Protein AF-A0A9W7KRZ7-F1 (afdb_monomer_lite)

Sequence (205 aa):
MCDVYKTCESCNSSSTVHYTGCHWCEFDNACHAVGDVIYGCAWGVNCYSIDNCQRMEPEPADAMSPPVGVTVLFVFVGLACCAGLTCCV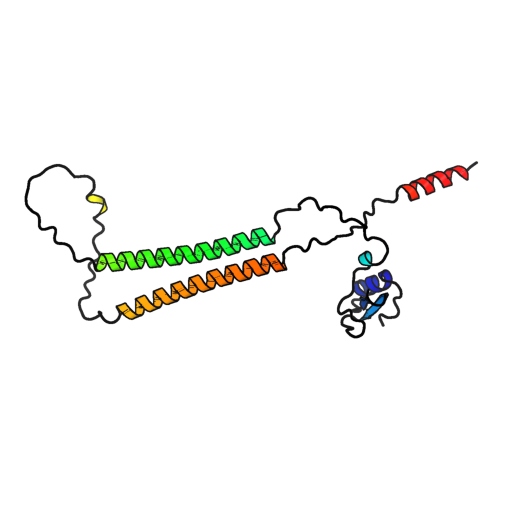FVSNRVKLAYLALLPEERVVGGGGEQEETTVVQRLFELKPFTSPFGGKKKRRSRAHISCLFRCCVYSYALALLALATGITGVLTMWPHYPTFNMCSDELQWTTIIEGMVVGQTKAR

Secondary structure (DSSP, 8-state):
--TT--SHHHHHHHHHHH---EEEETTTTEEEETT-TTTT-SSPPPGGGTSS---SS-------SS-HHHHHHHHHHHHHHHHHHHHHHHHHHHHHHHHHTTS----------------SSGGGG----------S--TTSHHHHHHHHHHHHHHHHHHHHHHHHHHHHHHHHSS--------------HHHHHHHHHHHHTT--

Organism: NCBI:txid2557542

Radius of gyration: 37.74 Å; chains: 1; bounding box: 83×51×114 Å

Foldseek 3Di:
DLQVQQAQVSSVCCCVVPVQQWAQDPQVRGIDHQCPPVSPPNHHDHNCVHPPLQDPDFDPDPPPDDQVLVVLLVVLLVVLVVLLVVLVVVVVVVVVVVVVVVPPPPPPPDPDDDDDDDPPPPVVPPPPPPPDPDDDDDPPVVVVVVVVSVVVNVVSVVVSVVSNVVSVVSCVVSVPPPPSPSPPPPPPCVVVVVVVVVVVVVPPD

Structure (mmCIF, N/CA/C/O backbone):
data_AF-A0A9W7KRZ7-F1
#
_entry.id   AF-A0A9W7KRZ7-F1
#
loop_
_atom_site.group_PDB
_atom_site.id
_atom_site.type_symbol
_atom_site.label_atom_id
_atom_site.label_alt_id
_atom_site.label_comp_id
_atom_site.label_asym_id
_atom_site.label_entity_id
_atom_site.label_seq_id
_atom_site.pdbx_PDB_ins_code
_atom_site.Cartn_x
_atom_site.Cartn_y
_atom_site.Cartn_z
_atom_site.occupancy
_atom_site.B_iso_or_equiv
_atom_site.auth_seq_id
_atom_site.auth_comp_id
_atom_site.auth_asym_id
_atom_site.auth_atom_id
_atom_site.pdbx_PDB_model_num
ATOM 1 N N . MET A 1 1 ? -1.411 -11.365 -37.466 1.00 83.06 1 MET A N 1
ATOM 2 C CA . MET A 1 1 ? -0.161 -11.394 -38.251 1.00 83.06 1 MET A CA 1
ATOM 3 C C . MET A 1 1 ? 0.879 -10.591 -37.485 1.00 83.06 1 MET A C 1
ATOM 5 O O . MET A 1 1 ? 1.076 -9.421 -37.781 1.00 83.06 1 MET A O 1
ATOM 9 N N . CYS A 1 2 ? 1.450 -11.179 -36.433 1.00 92.19 2 CYS A N 1
ATOM 10 C CA . CYS A 1 2 ? 2.561 -10.582 -35.672 1.00 92.19 2 CYS A CA 1
ATOM 11 C C . CYS A 1 2 ? 3.908 -11.196 -36.098 1.00 92.19 2 CYS A C 1
ATOM 13 O O . CYS A 1 2 ? 4.948 -10.559 -36.025 1.00 92.19 2 CYS A O 1
ATOM 15 N N . ASP A 1 3 ? 3.851 -12.386 -36.689 1.00 92.44 3 ASP A N 1
ATOM 16 C CA . ASP A 1 3 ? 4.936 -13.189 -37.245 1.00 92.44 3 ASP A CA 1
ATOM 17 C C . ASP A 1 3 ? 5.701 -12.531 -38.411 1.00 92.44 3 ASP A C 1
ATOM 19 O O . ASP A 1 3 ? 6.792 -12.984 -38.773 1.00 92.44 3 ASP A O 1
ATOM 23 N N . VAL A 1 4 ? 5.152 -11.459 -38.993 1.00 94.69 4 VAL A N 1
ATOM 24 C CA . VAL A 1 4 ? 5.791 -10.651 -40.048 1.00 94.69 4 VAL A CA 1
ATOM 25 C C . VAL A 1 4 ? 6.957 -9.823 -39.492 1.00 94.69 4 VAL A C 1
ATOM 27 O O . VAL A 1 4 ? 7.924 -9.562 -40.208 1.00 94.69 4 VAL A O 1
ATOM 30 N N . TYR A 1 5 ? 6.904 -9.444 -38.214 1.00 93.19 5 TYR A N 1
ATOM 31 C CA . TYR A 1 5 ? 7.923 -8.622 -37.567 1.00 93.19 5 TYR A CA 1
ATOM 32 C C . TYR A 1 5 ? 9.048 -9.507 -37.023 1.00 93.19 5 TYR A C 1
ATOM 34 O O . TYR A 1 5 ? 8.870 -10.244 -36.055 1.00 93.19 5 TYR A O 1
ATOM 42 N N . LYS A 1 6 ? 10.212 -9.461 -37.678 1.00 94.00 6 LYS A N 1
ATOM 43 C CA . LYS A 1 6 ? 11.365 -10.327 -37.364 1.00 94.00 6 LYS A CA 1
ATOM 44 C C . LYS A 1 6 ? 12.355 -9.727 -36.370 1.00 94.00 6 LYS A C 1
ATOM 46 O O . LYS A 1 6 ? 13.269 -10.423 -35.951 1.00 94.00 6 LYS A O 1
ATOM 51 N N . THR A 1 7 ? 12.194 -8.458 -36.011 1.00 90.88 7 THR A N 1
ATOM 52 C CA . THR A 1 7 ? 13.044 -7.775 -35.026 1.00 90.88 7 THR A CA 1
ATOM 53 C C . THR A 1 7 ? 12.183 -7.195 -33.918 1.00 90.88 7 THR A C 1
ATOM 55 O O . THR A 1 7 ? 11.042 -6.792 -34.175 1.00 90.88 7 THR A O 1
ATOM 58 N N . CYS A 1 8 ? 12.728 -7.098 -32.705 1.00 89.44 8 CYS A N 1
ATOM 59 C CA . CYS A 1 8 ? 11.981 -6.551 -31.581 1.00 89.44 8 CYS A CA 1
ATOM 60 C C . CYS A 1 8 ? 11.485 -5.131 -31.873 1.00 89.44 8 CYS A C 1
ATOM 62 O O . CYS A 1 8 ? 10.313 -4.828 -31.659 1.00 89.44 8 CYS A O 1
ATOM 64 N N . GLU A 1 9 ? 12.332 -4.278 -32.452 1.00 88.75 9 GLU A N 1
ATOM 65 C CA . GLU A 1 9 ? 11.970 -2.898 -32.783 1.00 88.75 9 GLU A CA 1
ATOM 66 C C . GLU A 1 9 ? 10.798 -2.818 -33.776 1.00 88.75 9 GLU A C 1
ATOM 68 O O . GLU A 1 9 ? 9.854 -2.050 -33.571 1.00 88.75 9 GLU A O 1
ATOM 73 N N . SER A 1 10 ? 10.790 -3.669 -34.810 1.00 91.06 10 SER A N 1
ATOM 74 C CA . SER A 1 10 ? 9.668 -3.739 -35.758 1.00 91.06 10 SER A CA 1
ATOM 75 C C . SER A 1 10 ? 8.380 -4.260 -35.100 1.00 91.06 10 SER A C 1
ATOM 77 O O . SER A 1 10 ? 7.291 -3.766 -35.388 1.00 91.06 10 SER A O 1
ATOM 79 N N . CYS A 1 11 ? 8.495 -5.193 -34.149 1.00 92.06 11 CYS A N 1
ATOM 80 C CA . CYS A 1 11 ? 7.365 -5.713 -33.382 1.00 92.06 11 CYS A CA 1
ATOM 81 C C . CYS A 1 11 ? 6.781 -4.650 -32.436 1.00 92.06 11 CYS A C 1
ATOM 83 O O . CYS A 1 11 ? 5.567 -4.433 -32.413 1.00 92.06 11 CYS A O 1
ATOM 85 N N . ASN A 1 12 ? 7.640 -3.936 -31.704 1.00 88.38 12 ASN A N 1
ATOM 86 C CA . ASN A 1 12 ? 7.250 -2.918 -30.730 1.00 88.38 12 ASN A CA 1
ATOM 87 C C . ASN A 1 12 ? 6.704 -1.640 -31.387 1.00 88.38 12 ASN A C 1
ATOM 89 O O . ASN A 1 12 ? 5.748 -1.038 -30.902 1.00 88.38 12 ASN A O 1
ATOM 93 N N . SER A 1 13 ? 7.271 -1.234 -32.524 1.00 86.69 13 SER A N 1
ATOM 94 C CA . SER A 1 13 ? 6.714 -0.126 -33.310 1.00 86.69 13 SER A CA 1
ATOM 95 C C . SER A 1 13 ? 5.342 -0.488 -33.883 1.00 86.69 13 SER A C 1
ATOM 97 O O . SER A 1 13 ? 4.438 0.345 -33.877 1.00 86.69 13 SER A O 1
ATOM 99 N N . SER A 1 14 ? 5.126 -1.745 -34.290 1.00 85.06 14 SER A N 1
ATOM 100 C CA . SER A 1 14 ? 3.800 -2.183 -34.738 1.00 85.06 14 SER A CA 1
ATOM 101 C C . SER A 1 14 ? 2.751 -2.140 -33.622 1.00 85.06 14 SER A C 1
ATOM 103 O O . SER A 1 14 ? 1.626 -1.699 -33.860 1.00 85.06 14 SER A O 1
ATOM 105 N N . SER A 1 15 ? 3.120 -2.535 -32.399 1.00 76.19 15 SER A N 1
ATOM 106 C CA . SER A 1 15 ? 2.185 -2.620 -31.275 1.00 76.19 15 SER A CA 1
ATOM 107 C C . SER A 1 15 ? 1.698 -1.241 -30.822 1.00 76.19 15 SER A C 1
ATOM 109 O O . SER A 1 15 ? 0.517 -1.084 -30.510 1.00 76.19 15 SER A O 1
ATOM 111 N N . THR A 1 16 ? 2.573 -0.231 -30.859 1.00 69.19 16 THR A N 1
ATOM 112 C CA . THR A 1 16 ? 2.259 1.158 -30.484 1.00 69.19 16 THR A CA 1
ATOM 113 C C . THR A 1 16 ? 1.564 1.936 -31.595 1.00 69.19 16 THR A C 1
ATOM 115 O O . THR A 1 16 ? 0.625 2.681 -31.318 1.00 69.19 16 THR A O 1
ATOM 118 N N . VAL A 1 17 ? 1.987 1.765 -32.851 1.00 62.16 17 VAL A N 1
ATOM 119 C CA . VAL A 1 17 ? 1.433 2.528 -33.982 1.00 62.16 17 VAL A CA 1
ATOM 120 C C . VAL A 1 17 ? 0.087 1.969 -34.437 1.00 62.16 17 VAL A C 1
ATOM 122 O O . VAL A 1 17 ? -0.793 2.735 -34.829 1.00 62.16 17 VAL A O 1
ATOM 125 N N . HIS A 1 18 ? -0.106 0.649 -34.368 1.00 58.69 18 HIS A N 1
ATOM 126 C CA . HIS A 1 18 ? -1.287 0.009 -34.943 1.00 58.69 18 HIS A CA 1
ATOM 127 C C . HIS A 1 18 ? -2.244 -0.618 -33.927 1.00 58.69 18 HIS A C 1
ATOM 129 O O . HIS A 1 18 ? -3.246 -1.190 -34.355 1.00 58.69 18 HIS A O 1
ATOM 135 N N . TYR A 1 19 ? -1.984 -0.525 -32.611 1.00 71.88 19 TYR A N 1
ATOM 136 C CA . TYR A 1 19 ? -2.774 -1.225 -31.578 1.00 71.88 19 TYR A CA 1
ATOM 137 C C . TYR A 1 19 ? -3.042 -2.694 -31.956 1.00 71.88 19 TYR A C 1
ATOM 139 O O . TYR A 1 19 ? -4.076 -3.272 -31.626 1.00 71.88 19 TYR A O 1
ATOM 147 N N . THR A 1 20 ? -2.110 -3.313 -32.682 1.00 72.38 20 THR A N 1
ATOM 148 C CA .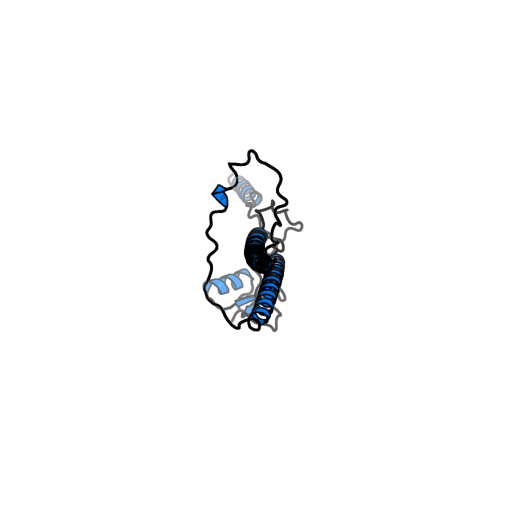 THR A 1 20 ? -2.281 -4.639 -33.290 1.00 72.38 20 THR A CA 1
ATOM 149 C C . THR A 1 20 ? -2.248 -5.763 -32.267 1.00 72.38 20 THR A C 1
ATOM 151 O O . THR A 1 20 ? -2.459 -6.918 -32.627 1.00 72.38 20 THR A O 1
ATOM 154 N N . GLY A 1 21 ? -2.001 -5.441 -30.993 1.00 88.50 21 GLY A N 1
ATOM 155 C CA . GLY A 1 21 ? -1.903 -6.428 -29.930 1.00 88.50 21 GLY A CA 1
ATOM 156 C C . GLY A 1 21 ? -0.760 -7.405 -30.179 1.00 88.50 21 GLY A C 1
ATOM 157 O O . GLY A 1 21 ? -0.907 -8.572 -29.856 1.00 88.50 21 GLY A O 1
ATOM 158 N N . CYS A 1 22 ? 0.345 -6.964 -30.784 1.00 93.62 22 CYS A N 1
ATOM 159 C CA . CYS A 1 22 ? 1.556 -7.768 -30.928 1.00 93.62 22 CYS A CA 1
ATOM 160 C C . CYS A 1 22 ? 2.546 -7.466 -29.798 1.00 93.62 22 CYS A C 1
ATOM 162 O O . CYS A 1 22 ? 2.556 -6.361 -29.253 1.00 93.62 22 CYS A O 1
ATOM 164 N N . HIS A 1 23 ? 3.383 -8.436 -29.448 1.00 91.94 23 HIS A N 1
ATOM 165 C CA . HIS A 1 23 ? 4.417 -8.288 -28.436 1.00 91.94 23 HIS A CA 1
ATOM 166 C C . HIS A 1 23 ? 5.623 -9.174 -28.752 1.00 91.94 23 HIS A C 1
ATOM 168 O O . HIS A 1 23 ? 5.481 -10.232 -29.362 1.00 91.94 23 HIS A O 1
ATOM 174 N N . TRP A 1 24 ? 6.814 -8.742 -28.342 1.00 92.62 24 TRP A N 1
ATOM 175 C CA . TRP A 1 24 ? 8.031 -9.525 -28.522 1.00 92.62 24 TRP A CA 1
ATOM 176 C C . TRP A 1 24 ? 8.229 -10.483 -27.347 1.00 92.62 24 TRP A C 1
ATOM 178 O O . TRP A 1 24 ? 8.260 -10.040 -26.196 1.00 92.62 24 TRP A O 1
ATOM 188 N N . CYS A 1 25 ? 8.342 -11.779 -27.627 1.00 92.00 25 CYS A N 1
ATOM 189 C CA . CYS A 1 25 ? 8.587 -12.802 -26.619 1.00 92.00 25 CYS A CA 1
ATOM 190 C C . CYS A 1 25 ? 10.083 -13.104 -26.533 1.00 92.00 25 CYS A C 1
ATOM 192 O O . CYS A 1 25 ? 10.719 -13.477 -27.515 1.00 92.00 25 CYS A O 1
ATOM 194 N N . GLU A 1 26 ? 10.650 -12.948 -25.338 1.00 88.69 26 GLU A N 1
ATOM 195 C CA . GLU A 1 26 ? 12.067 -13.235 -25.080 1.00 88.69 26 GLU A CA 1
ATOM 196 C C . GLU A 1 26 ? 12.373 -14.737 -25.152 1.00 88.69 26 GLU A C 1
ATOM 198 O O . GLU A 1 26 ? 13.486 -15.133 -25.481 1.00 88.69 26 GLU A O 1
ATOM 203 N N . PHE A 1 27 ? 11.373 -15.583 -24.879 1.00 88.12 27 PHE A N 1
ATOM 204 C CA . PHE A 1 27 ? 11.555 -17.030 -24.807 1.00 88.12 27 PHE A CA 1
ATOM 205 C C . PHE A 1 27 ? 12.003 -17.639 -26.142 1.00 88.12 27 PHE A C 1
ATOM 207 O O . PHE A 1 27 ? 12.872 -18.509 -26.161 1.00 88.12 27 PHE A O 1
ATOM 214 N N . ASP A 1 28 ? 11.4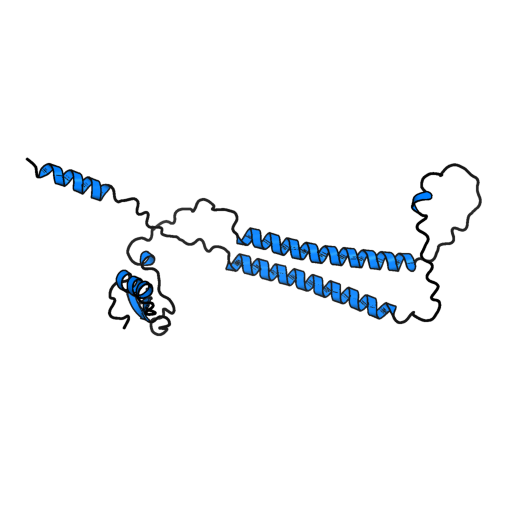33 -17.175 -27.256 1.00 91.44 28 ASP A N 1
ATOM 215 C CA . ASP A 1 28 ? 11.733 -17.677 -28.598 1.00 91.44 28 ASP A CA 1
ATOM 216 C C . ASP A 1 28 ? 12.260 -16.605 -29.563 1.00 91.44 28 ASP A C 1
ATOM 218 O O . ASP A 1 28 ? 12.504 -16.900 -30.734 1.00 91.44 28 ASP A O 1
ATOM 222 N N . ASN A 1 29 ? 12.492 -15.385 -29.067 1.00 91.06 29 ASN A N 1
ATOM 223 C CA . ASN A 1 29 ? 12.955 -14.235 -29.844 1.00 91.06 29 ASN A CA 1
ATOM 224 C C . ASN A 1 29 ? 12.093 -13.976 -31.092 1.00 91.06 29 ASN A C 1
ATOM 226 O O . ASN A 1 29 ? 12.612 -13.733 -32.186 1.00 91.06 29 ASN A O 1
ATOM 230 N N . ALA A 1 30 ? 10.769 -14.040 -30.926 1.00 93.50 30 ALA A N 1
ATOM 231 C CA . ALA A 1 30 ? 9.805 -13.795 -31.990 1.00 93.50 30 ALA A CA 1
ATOM 232 C C . ALA A 1 30 ? 8.647 -12.881 -31.551 1.00 93.50 30 ALA A C 1
ATOM 234 O O . ALA A 1 30 ? 8.366 -12.680 -30.368 1.00 93.50 30 ALA A O 1
ATOM 235 N N . CYS A 1 31 ? 7.968 -12.295 -32.540 1.00 93.69 31 CYS A N 1
ATOM 236 C CA . CYS A 1 31 ? 6.817 -11.424 -32.330 1.00 93.69 31 CYS A CA 1
ATOM 237 C C . CYS A 1 31 ? 5.506 -12.220 -32.387 1.00 93.69 31 CYS A C 1
ATOM 239 O O . CYS A 1 31 ? 5.155 -12.785 -33.427 1.00 93.69 31 CYS A O 1
ATOM 241 N N . HIS A 1 32 ? 4.752 -12.200 -31.290 1.00 94.44 32 HIS A N 1
ATOM 242 C CA . HIS A 1 32 ? 3.498 -12.939 -31.118 1.00 94.44 32 HIS A CA 1
ATOM 243 C C . HIS A 1 32 ? 2.322 -12.013 -30.854 1.00 94.44 32 HIS A C 1
ATOM 245 O O . HIS A 1 32 ? 2.488 -10.823 -30.590 1.00 94.44 32 HIS A O 1
ATOM 251 N N . ALA A 1 33 ? 1.109 -12.557 -30.916 1.00 93.31 33 ALA A N 1
ATOM 252 C CA . ALA A 1 33 ? -0.070 -11.851 -30.428 1.00 93.31 33 ALA A CA 1
ATOM 253 C C . ALA A 1 33 ? -0.083 -11.839 -28.887 1.00 93.31 33 ALA A C 1
ATOM 255 O O . ALA A 1 33 ? 0.320 -12.798 -28.237 1.00 93.31 33 ALA A O 1
ATOM 256 N N . VAL A 1 34 ? -0.543 -10.749 -28.278 1.00 90.19 34 VAL A N 1
ATOM 257 C CA . VAL A 1 34 ? -0.745 -10.618 -26.827 1.00 90.19 34 VAL A CA 1
ATOM 258 C C . VAL A 1 34 ? -1.692 -11.710 -26.339 1.00 90.19 34 VAL A C 1
ATOM 260 O O . VAL A 1 34 ? -2.758 -11.922 -26.915 1.00 90.19 34 VAL A O 1
ATOM 263 N N . GLY A 1 35 ? -1.292 -12.392 -25.262 1.00 85.69 35 GLY A N 1
ATOM 264 C CA . GLY A 1 35 ? -2.022 -13.530 -24.707 1.00 85.69 35 GLY A CA 1
ATOM 265 C C . GLY A 1 35 ? -1.685 -14.886 -25.333 1.00 85.69 35 GLY A C 1
ATOM 266 O O . GLY A 1 35 ? -2.376 -15.859 -25.025 1.00 85.69 35 GLY A O 1
ATOM 267 N N . ASP A 1 36 ? -0.649 -14.985 -26.173 1.00 86.00 36 ASP A N 1
ATOM 268 C CA . ASP A 1 36 ? -0.192 -16.273 -26.695 1.00 86.00 36 ASP A CA 1
ATOM 269 C C . ASP A 1 36 ? 0.559 -17.088 -25.628 1.00 86.00 36 ASP A C 1
ATOM 271 O O . ASP A 1 36 ? 1.777 -17.032 -25.454 1.00 86.00 36 ASP A O 1
ATOM 275 N N . VAL A 1 37 ? -0.216 -17.869 -24.881 1.00 85.75 37 VAL A N 1
ATOM 276 C CA . VAL A 1 37 ? 0.288 -18.746 -23.819 1.00 85.75 37 VAL A CA 1
ATOM 277 C C . VAL A 1 37 ? 1.085 -19.942 -24.344 1.00 85.75 37 VAL A C 1
ATOM 279 O O . VAL A 1 37 ? 1.773 -20.580 -23.549 1.00 85.75 37 VAL A O 1
ATOM 282 N N . ILE A 1 38 ? 1.021 -20.263 -25.644 1.00 85.88 38 ILE A N 1
ATOM 283 C CA . ILE A 1 38 ? 1.710 -21.437 -26.208 1.00 85.88 38 ILE A CA 1
ATOM 284 C C . ILE A 1 38 ? 3.225 -21.210 -26.214 1.00 85.88 38 ILE A C 1
ATOM 286 O O . ILE A 1 38 ? 3.982 -22.128 -25.903 1.00 85.88 38 ILE A O 1
ATOM 290 N N . TYR A 1 39 ? 3.655 -19.978 -26.492 1.00 81.69 39 TYR A N 1
ATOM 291 C CA . TYR A 1 39 ? 5.069 -19.589 -26.518 1.00 81.69 39 TYR A CA 1
ATOM 292 C C . TYR A 1 39 ? 5.573 -19.058 -25.167 1.00 81.69 39 TYR A C 1
ATOM 294 O O . TYR A 1 39 ? 6.733 -18.681 -25.039 1.00 81.69 39 TYR A O 1
ATOM 302 N N . GLY A 1 40 ? 4.720 -19.062 -24.135 1.00 79.00 40 GLY A N 1
ATOM 303 C CA . GLY A 1 40 ? 5.112 -18.741 -22.761 1.00 79.00 40 GLY A CA 1
ATOM 304 C C . GLY A 1 40 ? 5.154 -17.249 -22.418 1.00 79.00 40 GLY A C 1
ATOM 305 O O . GLY A 1 40 ? 5.517 -16.906 -21.295 1.00 79.00 40 GLY A O 1
ATOM 306 N N . CYS A 1 41 ? 4.733 -16.365 -23.326 1.00 84.06 41 CYS A N 1
ATOM 307 C CA . CYS A 1 41 ? 4.696 -14.923 -23.094 1.00 84.06 41 CYS A CA 1
ATOM 308 C C . CYS A 1 41 ? 3.255 -14.399 -23.148 1.00 84.06 41 CYS A C 1
ATOM 310 O O . CYS A 1 41 ? 2.650 -14.248 -24.205 1.00 84.06 41 CYS A O 1
ATOM 312 N N . ALA A 1 42 ? 2.683 -14.088 -21.982 1.00 86.56 42 ALA A N 1
ATOM 313 C CA . ALA A 1 42 ? 1.387 -13.405 -21.922 1.00 86.56 42 ALA A CA 1
ATOM 314 C C . ALA A 1 42 ? 1.509 -11.918 -22.307 1.00 86.56 42 ALA A C 1
ATOM 316 O O . ALA A 1 42 ? 0.586 -11.331 -22.876 1.00 86.56 42 ALA A O 1
ATOM 317 N N . TRP A 1 43 ? 2.664 -11.330 -22.005 1.00 85.88 43 TRP A N 1
ATOM 318 C CA . TRP A 1 43 ? 3.063 -9.962 -22.307 1.00 85.88 43 TRP A CA 1
ATOM 319 C C . TRP A 1 43 ? 4.477 -9.975 -22.884 1.00 85.88 43 TRP A C 1
ATOM 321 O O . TRP A 1 43 ? 5.277 -10.851 -22.554 1.00 85.88 43 TRP A O 1
ATOM 331 N N . GLY A 1 44 ? 4.787 -9.001 -23.738 1.00 84.12 44 GLY A N 1
ATOM 332 C CA . GLY A 1 44 ? 6.129 -8.885 -24.299 1.00 84.12 44 GLY A CA 1
ATOM 333 C C . GLY A 1 44 ? 7.088 -8.146 -23.404 1.00 84.12 44 GLY A C 1
ATOM 334 O O . GLY A 1 44 ? 6.690 -7.368 -22.534 1.00 84.12 44 GLY A O 1
ATOM 335 N N . VAL A 1 45 ? 8.364 -8.388 -23.662 1.00 85.50 45 VAL A N 1
ATOM 336 C CA . VAL A 1 45 ? 9.450 -7.628 -23.056 1.00 85.50 45 VAL A CA 1
ATOM 337 C C . VAL A 1 45 ? 9.721 -6.365 -23.867 1.00 85.50 45 VAL A C 1
ATOM 339 O O . VAL A 1 45 ? 9.348 -6.253 -25.038 1.00 85.50 45 VAL A O 1
ATOM 342 N N . ASN A 1 46 ? 10.363 -5.381 -23.240 1.00 81.62 46 ASN A N 1
ATOM 343 C CA . ASN A 1 46 ? 10.833 -4.210 -23.965 1.00 81.62 46 ASN A CA 1
ATOM 344 C C . ASN A 1 46 ? 12.083 -4.577 -24.784 1.00 81.62 46 ASN A C 1
ATOM 346 O O . ASN A 1 46 ? 12.937 -5.336 -24.338 1.00 81.62 46 ASN A O 1
ATOM 350 N N . CYS A 1 47 ? 12.230 -4.014 -25.981 1.00 79.50 47 CYS A N 1
ATOM 351 C CA . CYS A 1 47 ? 13.385 -4.321 -26.838 1.00 79.50 47 CYS A CA 1
ATOM 352 C C . CYS A 1 47 ? 14.723 -3.886 -26.247 1.00 79.50 47 CYS A C 1
ATOM 354 O O . CYS A 1 47 ? 15.759 -4.460 -26.558 1.00 79.50 47 CYS A O 1
ATOM 356 N N . TYR A 1 48 ? 14.679 -2.921 -25.332 1.00 68.50 48 TYR A N 1
ATOM 357 C CA . TYR A 1 48 ? 15.833 -2.474 -24.564 1.00 68.50 48 TYR A CA 1
ATOM 358 C C . TYR A 1 48 ? 16.434 -3.570 -23.668 1.00 68.50 48 TYR A C 1
ATOM 360 O O . TYR A 1 48 ? 17.599 -3.464 -23.297 1.00 68.50 48 T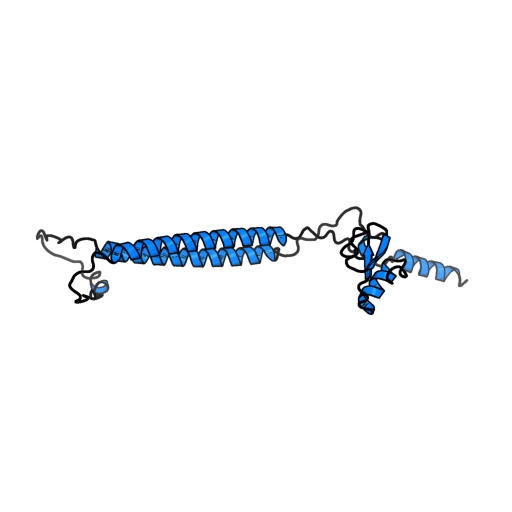YR A O 1
ATOM 368 N N . SER A 1 49 ? 15.681 -4.624 -23.328 1.00 65.19 49 SER A N 1
ATOM 369 C CA . SER A 1 49 ? 16.190 -5.720 -22.490 1.00 65.19 49 SER A CA 1
ATOM 370 C C . SER A 1 49 ? 17.028 -6.764 -23.238 1.00 65.19 49 SER A C 1
ATOM 372 O O . SER A 1 49 ?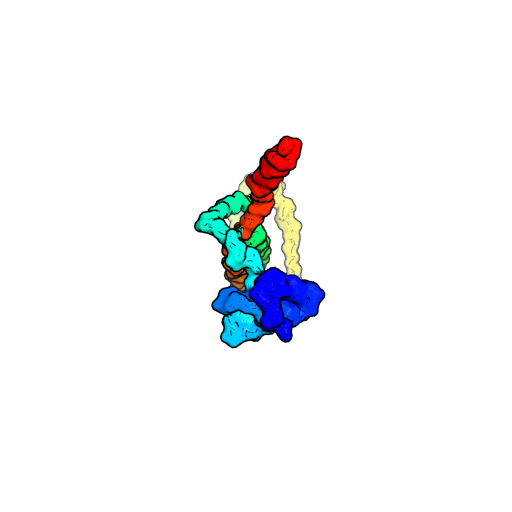 17.852 -7.413 -22.591 1.00 65.19 49 SER A O 1
ATOM 374 N N . ILE A 1 50 ? 16.860 -6.901 -24.563 1.00 64.69 50 ILE A N 1
ATOM 375 C CA . ILE A 1 50 ? 17.376 -8.039 -25.349 1.00 64.69 50 ILE A CA 1
ATOM 376 C C . ILE A 1 50 ? 18.704 -7.730 -26.059 1.00 64.69 50 ILE A C 1
ATOM 378 O O . ILE A 1 50 ? 19.625 -8.541 -26.000 1.00 64.69 50 ILE A O 1
ATOM 382 N N . ASP A 1 51 ? 18.852 -6.562 -26.694 1.00 57.75 51 ASP A N 1
ATOM 383 C CA . ASP A 1 51 ? 19.948 -6.333 -27.652 1.00 57.75 51 ASP A CA 1
ATOM 384 C C . ASP A 1 51 ? 21.106 -5.469 -27.103 1.00 57.75 51 ASP A C 1
ATOM 386 O O . ASP A 1 51 ? 21.347 -4.360 -27.561 1.00 57.75 51 ASP A O 1
ATOM 390 N N . ASN A 1 52 ? 21.943 -6.015 -26.215 1.00 53.16 52 ASN A N 1
ATOM 391 C CA . ASN A 1 52 ? 23.298 -5.486 -25.903 1.00 53.16 52 ASN A CA 1
ATOM 392 C C . ASN A 1 52 ? 23.430 -4.324 -24.906 1.00 53.16 52 ASN A C 1
ATOM 394 O O . ASN A 1 52 ? 24.470 -3.665 -24.883 1.00 53.16 52 ASN A O 1
ATOM 398 N N . CYS A 1 53 ? 22.449 -4.090 -24.038 1.00 59.25 53 CYS A N 1
ATOM 399 C CA . CYS A 1 53 ? 22.545 -2.980 -23.089 1.00 59.25 53 CYS A CA 1
ATOM 400 C C . CYS A 1 53 ? 22.389 -3.367 -21.625 1.00 59.25 53 CYS A C 1
ATOM 402 O O . CYS A 1 53 ? 22.089 -2.525 -20.788 1.00 59.25 53 CYS A O 1
ATOM 404 N N . GLN A 1 54 ? 22.614 -4.634 -21.286 1.00 53.50 54 GLN A N 1
ATOM 405 C CA . GLN A 1 54 ? 22.745 -5.007 -19.885 1.00 53.50 54 GLN A CA 1
ATOM 406 C C . GLN A 1 54 ? 24.168 -4.693 -19.427 1.00 53.50 54 GLN A C 1
ATOM 408 O O . GLN A 1 54 ? 25.126 -5.330 -19.869 1.00 53.50 54 GLN A O 1
ATOM 413 N N . ARG A 1 55 ? 24.329 -3.694 -18.552 1.00 55.44 55 ARG A N 1
ATOM 414 C CA . ARG A 1 55 ? 25.597 -3.542 -17.836 1.00 55.44 55 ARG A CA 1
ATOM 415 C C . ARG A 1 55 ? 25.797 -4.801 -16.993 1.00 55.44 55 ARG A C 1
ATOM 417 O O . ARG A 1 55 ? 24.882 -5.239 -16.305 1.00 55.44 55 ARG A O 1
ATOM 424 N N . MET A 1 56 ? 27.002 -5.370 -17.040 1.00 60.88 56 MET A N 1
ATOM 425 C CA . MET A 1 56 ? 27.379 -6.517 -16.201 1.00 60.88 56 MET A CA 1
ATOM 426 C C . MET A 1 56 ? 27.265 -6.194 -14.703 1.00 60.88 56 MET A C 1
ATOM 428 O O . MET A 1 56 ? 27.111 -7.102 -13.891 1.00 60.88 56 MET A O 1
ATOM 432 N N . GLU A 1 57 ? 27.338 -4.910 -14.340 1.00 59.59 57 GLU A N 1
ATOM 433 C CA . GLU A 1 57 ? 27.315 -4.445 -12.961 1.00 59.59 57 GLU A CA 1
ATOM 434 C C . GLU A 1 57 ? 26.285 -3.309 -12.814 1.00 59.59 57 GLU A C 1
ATOM 436 O O . GLU A 1 57 ? 26.369 -2.308 -13.534 1.00 59.59 57 GLU A O 1
ATOM 441 N N . PRO A 1 58 ? 25.269 -3.468 -11.947 1.00 61.09 58 PRO A N 1
ATOM 442 C CA . PRO A 1 58 ? 24.257 -2.444 -11.733 1.00 61.09 58 PRO A CA 1
ATOM 443 C C . PRO A 1 58 ? 24.880 -1.226 -11.045 1.00 61.09 58 PRO A C 1
ATOM 445 O O . PRO A 1 58 ? 25.571 -1.362 -10.036 1.00 61.09 58 PRO A O 1
ATOM 448 N N . GLU A 1 59 ? 24.615 -0.025 -11.562 1.00 59.19 59 GLU A N 1
ATOM 449 C CA . GLU A 1 59 ? 25.005 1.199 -10.862 1.00 59.19 59 GLU A CA 1
ATOM 450 C C . GLU A 1 59 ? 24.113 1.402 -9.629 1.00 59.19 59 GLU A C 1
ATOM 452 O O . GLU A 1 59 ? 22.893 1.206 -9.704 1.00 59.19 59 GLU A O 1
ATOM 457 N N . PRO A 1 60 ? 24.689 1.789 -8.478 1.00 63.09 60 PRO A N 1
ATOM 458 C CA . PRO A 1 60 ? 23.896 2.127 -7.313 1.00 63.09 60 PRO A CA 1
ATOM 459 C C . PRO A 1 60 ? 23.084 3.381 -7.636 1.00 63.09 60 PRO A C 1
ATOM 461 O O . PRO A 1 60 ? 23.640 4.459 -7.821 1.00 63.09 60 PRO A O 1
ATOM 464 N N . ALA A 1 61 ? 21.761 3.246 -7.709 1.00 61.50 61 ALA A N 1
ATOM 465 C CA . ALA A 1 61 ? 20.894 4.410 -7.762 1.00 61.50 61 ALA A CA 1
ATOM 466 C C . ALA A 1 61 ? 21.091 5.209 -6.467 1.00 61.50 61 ALA A C 1
ATOM 468 O O . ALA A 1 61 ? 20.838 4.690 -5.373 1.00 61.50 61 ALA A O 1
ATOM 469 N N . ASP A 1 62 ? 21.546 6.456 -6.589 1.00 63.38 62 ASP A N 1
ATOM 470 C CA . ASP A 1 62 ? 21.602 7.393 -5.472 1.00 63.38 62 ASP A CA 1
ATOM 471 C C . ASP A 1 62 ? 20.226 7.418 -4.806 1.00 63.38 62 ASP A C 1
ATOM 473 O O . ASP A 1 62 ? 19.222 7.650 -5.478 1.00 63.38 62 ASP A O 1
ATOM 477 N N . ALA A 1 63 ? 20.182 7.096 -3.510 1.00 58.78 63 ALA A N 1
ATOM 478 C CA . ALA A 1 63 ? 18.971 6.815 -2.741 1.00 58.78 63 ALA A CA 1
ATOM 479 C C . ALA A 1 63 ? 17.857 7.848 -3.003 1.00 58.78 63 ALA A C 1
ATOM 481 O O . ALA A 1 63 ? 17.794 8.917 -2.390 1.00 58.78 63 ALA A O 1
ATOM 482 N N . MET A 1 64 ? 16.982 7.524 -3.951 1.00 57.25 64 MET A N 1
ATOM 483 C CA . MET A 1 64 ? 16.006 8.452 -4.494 1.00 57.25 64 MET A CA 1
ATOM 484 C C . MET A 1 64 ? 14.777 8.450 -3.600 1.00 57.25 64 MET A C 1
ATOM 486 O O . MET A 1 64 ? 13.997 7.507 -3.668 1.00 57.25 64 MET A O 1
ATOM 490 N N . SER A 1 65 ? 14.653 9.511 -2.790 1.00 61.12 65 SER A N 1
ATOM 491 C CA . SER A 1 65 ? 13.509 9.871 -1.931 1.00 61.12 65 SER A CA 1
ATOM 492 C C . SER A 1 65 ? 13.009 8.762 -0.978 1.00 61.12 65 SER A C 1
ATOM 494 O O . SER A 1 65 ? 13.259 7.574 -1.160 1.00 61.12 65 SER A O 1
ATOM 496 N N . PRO A 1 66 ? 12.330 9.095 0.138 1.00 65.38 66 PRO A N 1
ATOM 497 C CA . PRO A 1 66 ? 11.663 8.055 0.912 1.00 65.38 66 PRO A CA 1
ATOM 498 C C . PRO A 1 66 ? 10.725 7.287 -0.033 1.00 65.38 66 PRO A C 1
ATOM 500 O O . PRO A 1 66 ? 9.971 7.933 -0.770 1.00 65.38 66 PRO A O 1
ATOM 503 N N . PRO A 1 67 ? 10.756 5.939 -0.038 1.00 72.06 67 PRO A N 1
ATOM 504 C CA . PRO A 1 67 ? 9.879 5.160 -0.893 1.00 72.06 67 PRO A CA 1
ATOM 505 C C . PRO A 1 67 ? 8.456 5.628 -0.624 1.00 72.06 67 PRO A C 1
ATOM 507 O O . PRO A 1 67 ? 8.041 5.674 0.534 1.00 72.06 67 PRO A O 1
ATOM 510 N N . VAL A 1 68 ? 7.702 5.981 -1.663 1.00 75.06 68 VAL A N 1
ATOM 511 C CA . VAL A 1 68 ? 6.311 6.450 -1.523 1.00 75.06 68 VAL A CA 1
ATOM 512 C C . VAL A 1 68 ? 5.493 5.481 -0.651 1.00 75.06 68 VAL A C 1
ATOM 514 O O . VAL A 1 68 ? 4.651 5.907 0.139 1.00 75.06 68 VAL A O 1
ATOM 517 N N . GLY A 1 69 ? 5.824 4.184 -0.696 1.00 72.19 69 GLY A N 1
ATOM 518 C CA . GLY A 1 69 ? 5.262 3.156 0.183 1.00 72.19 69 GLY A CA 1
ATOM 519 C C . GLY A 1 69 ? 5.455 3.416 1.684 1.00 72.19 69 GLY A C 1
ATOM 520 O O . GLY A 1 69 ? 4.526 3.199 2.458 1.00 72.19 69 GLY A O 1
ATOM 521 N N . VAL A 1 70 ? 6.604 3.942 2.112 1.00 77.94 70 VAL A N 1
ATOM 522 C CA . VAL A 1 70 ? 6.875 4.278 3.521 1.00 77.94 70 VAL A CA 1
ATOM 523 C C . VAL A 1 70 ? 5.975 5.423 3.985 1.00 77.94 70 VAL A C 1
ATOM 525 O O . VAL A 1 70 ? 5.377 5.344 5.058 1.00 77.94 70 VAL A O 1
ATOM 528 N N . THR A 1 71 ? 5.810 6.467 3.169 1.00 80.44 71 THR A N 1
ATOM 529 C CA . THR A 1 71 ? 4.917 7.589 3.497 1.00 80.44 71 THR A CA 1
ATOM 530 C C . THR A 1 71 ? 3.465 7.129 3.604 1.00 80.44 71 THR A C 1
ATOM 532 O O . THR A 1 71 ? 2.773 7.482 4.560 1.00 80.44 71 THR A O 1
ATOM 535 N N . VAL A 1 72 ? 3.014 6.288 2.670 1.00 79.44 72 VAL A N 1
ATOM 536 C CA . VAL A 1 72 ? 1.665 5.708 2.690 1.00 79.44 72 VAL A CA 1
ATOM 537 C C . VAL A 1 72 ? 1.456 4.847 3.943 1.00 79.44 72 VAL A C 1
ATOM 539 O O . VAL A 1 72 ? 0.431 4.990 4.612 1.00 79.44 72 VAL A O 1
ATOM 542 N N . LEU A 1 73 ? 2.441 4.028 4.332 1.00 80.69 73 LEU A N 1
ATOM 543 C CA . LEU A 1 73 ? 2.378 3.227 5.558 1.00 80.69 73 LEU A CA 1
ATOM 544 C C . LEU A 1 73 ? 2.176 4.100 6.799 1.00 80.69 73 LEU A C 1
ATOM 546 O O . LEU A 1 73 ? 1.287 3.819 7.602 1.00 80.69 73 LEU A O 1
ATOM 550 N N . PHE A 1 74 ? 2.952 5.177 6.948 1.00 82.50 74 PHE A N 1
ATOM 551 C CA . PHE A 1 74 ? 2.822 6.078 8.096 1.00 82.50 74 PHE A CA 1
ATOM 552 C C . PHE A 1 74 ? 1.446 6.747 8.173 1.00 82.50 74 PHE A C 1
ATOM 554 O O . PHE A 1 74 ? 0.904 6.891 9.271 1.00 82.50 74 PHE A O 1
ATOM 561 N N . VAL A 1 75 ? 0.842 7.096 7.032 1.00 85.00 75 VAL A N 1
ATOM 562 C CA . VAL A 1 75 ? -0.523 7.649 6.993 1.00 85.00 75 VAL A CA 1
ATOM 563 C C . VAL A 1 75 ? -1.548 6.619 7.475 1.00 85.00 75 VAL A C 1
ATOM 565 O O . VAL A 1 75 ? -2.386 6.941 8.321 1.00 85.00 75 VAL A O 1
ATOM 568 N N . PHE A 1 76 ? -1.466 5.371 7.004 1.00 79.81 76 PHE A N 1
ATOM 569 C CA . PHE A 1 76 ? -2.383 4.309 7.432 1.00 79.81 76 PHE A CA 1
ATOM 570 C C . PHE A 1 76 ? -2.218 3.947 8.912 1.00 79.81 76 PHE A C 1
ATOM 572 O O . PHE A 1 76 ? -3.215 3.822 9.626 1.00 79.81 76 PHE A O 1
ATOM 579 N N . VAL A 1 77 ? -0.977 3.837 9.396 1.00 83.88 77 VAL A N 1
ATOM 580 C CA . VAL A 1 77 ? -0.674 3.595 10.816 1.00 83.88 77 VAL A CA 1
ATOM 581 C C . VAL A 1 77 ? -1.204 4.740 11.680 1.00 83.88 77 VAL A C 1
ATOM 583 O O . VAL A 1 77 ? -1.836 4.491 12.708 1.00 83.88 77 VAL A O 1
ATOM 586 N N . GLY A 1 78 ? -0.999 5.989 11.253 1.00 84.19 78 GLY A N 1
ATOM 587 C CA . GLY A 1 78 ? -1.504 7.173 11.944 1.00 84.19 78 GLY A CA 1
ATOM 588 C C . GLY A 1 78 ? -3.028 7.167 12.061 1.00 84.19 78 GLY A C 1
ATOM 589 O O . GLY A 1 78 ? -3.559 7.295 13.163 1.00 84.19 78 GLY A O 1
ATOM 590 N N . LEU A 1 79 ? -3.739 6.931 10.955 1.00 81.75 79 LEU A N 1
ATOM 591 C CA . LEU A 1 79 ? -5.205 6.860 10.940 1.00 81.75 79 LEU A CA 1
ATOM 592 C C . LEU A 1 79 ? -5.745 5.719 11.811 1.00 81.75 79 LEU A C 1
ATOM 594 O O . LEU A 1 79 ? -6.678 5.935 12.590 1.00 81.75 79 LEU A O 1
ATOM 598 N N . ALA A 1 80 ? -5.141 4.529 11.730 1.00 80.94 80 ALA A N 1
ATOM 599 C CA . ALA A 1 80 ? -5.520 3.387 12.560 1.00 80.94 80 ALA A CA 1
ATOM 600 C C . ALA A 1 80 ? -5.306 3.681 14.055 1.00 80.94 80 ALA A C 1
ATOM 602 O O . ALA A 1 80 ? -6.177 3.392 14.881 1.00 80.94 80 ALA A O 1
ATOM 603 N N . CYS A 1 81 ? -4.186 4.320 14.404 1.00 80.94 81 CYS A N 1
ATOM 604 C CA . CYS A 1 81 ? -3.873 4.710 15.774 1.00 80.94 81 CYS A CA 1
ATOM 605 C C . CYS A 1 81 ? -4.858 5.766 16.301 1.00 80.94 81 CYS A C 1
ATOM 607 O O . CYS A 1 81 ? -5.414 5.608 17.390 1.00 80.94 81 CYS A O 1
ATOM 609 N N . CYS A 1 82 ? -5.159 6.804 15.515 1.00 81.69 82 CYS A N 1
ATOM 610 C CA . CYS A 1 82 ? -6.119 7.841 15.897 1.00 81.69 82 CYS A CA 1
ATOM 611 C C . CYS A 1 82 ? -7.533 7.276 16.106 1.00 81.69 82 CYS A C 1
ATOM 613 O O . CYS A 1 82 ? -8.197 7.620 17.090 1.00 81.69 82 CYS A O 1
ATOM 615 N N . ALA A 1 83 ? -7.988 6.375 15.232 1.00 79.06 83 ALA A N 1
ATOM 616 C CA . ALA A 1 83 ? -9.289 5.718 15.371 1.00 79.06 83 ALA A CA 1
ATOM 617 C C . ALA A 1 83 ? -9.351 4.806 16.614 1.00 79.06 83 ALA A C 1
ATOM 619 O O . ALA A 1 83 ? -10.350 4.803 17.337 1.00 79.06 83 ALA A O 1
ATOM 620 N N . GLY A 1 84 ? -8.270 4.077 16.911 1.00 78.25 84 GLY A N 1
ATOM 621 C CA . GLY A 1 84 ? -8.172 3.233 18.104 1.00 78.25 84 GLY A CA 1
ATOM 622 C C . GLY A 1 84 ? -8.139 4.041 19.405 1.00 78.25 84 GLY A C 1
ATOM 623 O O . GLY A 1 84 ? -8.927 3.784 20.317 1.00 78.25 84 GLY A O 1
ATOM 624 N N . LEU A 1 85 ? -7.276 5.059 19.487 1.00 79.12 85 LEU A N 1
ATOM 625 C CA . LEU A 1 85 ? -7.095 5.873 20.695 1.00 79.12 85 LEU A CA 1
ATOM 626 C C . LEU A 1 85 ? -8.347 6.675 21.050 1.00 79.12 85 LEU A C 1
ATOM 628 O O . LEU A 1 85 ? -8.744 6.705 22.216 1.00 79.12 85 LEU A O 1
ATOM 632 N N . THR A 1 86 ? -9.009 7.280 20.061 1.00 83.31 86 THR A N 1
ATOM 633 C CA . THR A 1 86 ? -10.267 8.005 20.300 1.00 83.31 86 THR A CA 1
ATOM 634 C C . THR A 1 86 ? -11.357 7.071 20.823 1.00 83.31 86 THR A C 1
ATOM 636 O O . THR A 1 86 ? -12.064 7.430 21.766 1.00 83.31 86 THR A O 1
ATOM 639 N N . CYS A 1 87 ? -11.438 5.842 20.303 1.00 79.25 87 CYS A N 1
ATOM 640 C CA . CYS A 1 87 ? -12.366 4.826 20.794 1.00 79.25 87 CYS A CA 1
ATOM 641 C C . CYS A 1 87 ? -12.057 4.429 22.251 1.00 79.25 87 CYS A C 1
ATOM 643 O O . CYS A 1 87 ? -12.946 4.470 23.105 1.00 79.25 87 CYS A O 1
ATOM 645 N N . CYS A 1 88 ? -10.794 4.130 22.569 1.00 78.94 88 CYS A N 1
ATOM 646 C CA . CYS A 1 88 ? -10.367 3.734 23.914 1.00 78.94 88 CYS A CA 1
ATOM 647 C C . CYS A 1 88 ? -10.586 4.837 24.956 1.00 78.94 88 CYS A C 1
ATOM 649 O O . CYS A 1 88 ? -11.103 4.562 26.043 1.00 78.94 88 CYS A O 1
ATOM 651 N N . VAL A 1 89 ? -10.244 6.090 24.636 1.00 83.12 89 VAL A N 1
ATOM 652 C CA . VAL A 1 89 ? -10.475 7.240 25.527 1.00 83.12 89 VAL A CA 1
ATOM 653 C C . VAL A 1 89 ? -11.971 7.459 25.745 1.00 83.12 89 VAL A C 1
ATOM 655 O O . VAL A 1 89 ? -12.402 7.670 26.881 1.00 83.12 89 VAL A O 1
ATOM 658 N N . PHE A 1 90 ? -12.785 7.353 24.693 1.00 83.25 90 PHE A N 1
ATOM 659 C CA . PHE A 1 90 ? -14.230 7.531 24.812 1.00 83.25 90 PHE A CA 1
ATOM 660 C C . PHE A 1 90 ? -14.868 6.445 25.687 1.00 83.25 90 PHE A C 1
ATOM 662 O O . PHE A 1 90 ? -15.662 6.759 26.577 1.00 83.25 90 PHE A O 1
ATOM 669 N N . VAL A 1 91 ? -14.485 5.178 25.501 1.00 81.69 91 VAL A N 1
ATOM 670 C CA . VAL A 1 91 ? -14.959 4.064 26.339 1.00 81.69 91 VAL A CA 1
ATOM 671 C C . VAL A 1 91 ? -14.486 4.236 27.783 1.00 81.69 91 VAL A C 1
ATOM 673 O O . VAL A 1 91 ? -15.299 4.127 28.701 1.00 81.69 91 VAL A O 1
ATOM 676 N N . SER A 1 92 ? -13.215 4.582 27.998 1.00 81.31 92 SER A N 1
ATOM 677 C CA . SER A 1 92 ? -12.644 4.757 29.341 1.00 81.31 92 SER A CA 1
ATOM 678 C C . SER A 1 92 ? -13.322 5.894 30.105 1.00 81.31 92 SER A C 1
ATOM 680 O O . SER A 1 92 ? -13.694 5.718 31.264 1.00 81.31 92 SER A O 1
ATOM 682 N N . ASN A 1 93 ? -13.580 7.030 29.448 1.00 82.00 93 ASN A N 1
ATOM 683 C CA . ASN A 1 93 ? -14.319 8.142 30.049 1.00 82.00 93 ASN A CA 1
ATOM 684 C C . ASN A 1 93 ? -15.756 7.745 30.404 1.00 82.00 93 ASN A C 1
ATOM 686 O O . ASN A 1 93 ? -16.239 8.099 31.479 1.00 82.00 93 ASN A O 1
ATOM 690 N N . ARG A 1 94 ? -16.436 6.968 29.551 1.00 82.94 94 ARG A N 1
ATOM 691 C CA . ARG A 1 94 ? -17.794 6.476 29.833 1.00 82.94 94 ARG A CA 1
ATOM 692 C C . ARG A 1 94 ? -17.825 5.489 30.996 1.00 82.94 94 ARG A C 1
ATOM 694 O O . ARG A 1 94 ? -18.720 5.590 31.832 1.00 82.94 94 ARG A O 1
ATOM 701 N N . VAL A 1 95 ? -16.858 4.576 31.076 1.00 82.44 95 VAL A N 1
ATOM 702 C CA . VAL A 1 95 ? -16.729 3.639 32.202 1.00 82.44 95 VAL A CA 1
ATOM 703 C C . VAL A 1 95 ? -16.406 4.394 33.488 1.00 82.44 95 VAL A C 1
ATOM 705 O O . VAL A 1 95 ? -17.051 4.142 34.499 1.00 82.44 95 VAL A O 1
ATOM 708 N N . LYS A 1 96 ? -15.490 5.370 33.448 1.00 81.44 96 LYS A N 1
ATOM 709 C CA . LYS A 1 96 ? -15.159 6.220 34.601 1.00 81.44 96 LYS A CA 1
ATOM 710 C C . LYS A 1 96 ? -16.381 6.994 35.099 1.00 81.44 96 LYS A C 1
ATOM 712 O O . LYS A 1 96 ? -16.659 6.972 36.291 1.00 81.44 96 LYS A O 1
ATOM 717 N N . LEU A 1 97 ? -17.155 7.604 34.199 1.00 82.06 97 LEU A N 1
ATOM 718 C CA . LEU A 1 97 ? -18.420 8.277 34.528 1.00 82.06 97 LEU A CA 1
ATOM 719 C C . LEU A 1 97 ? -19.447 7.316 35.142 1.00 82.06 97 LEU A C 1
ATOM 721 O O . LEU A 1 97 ? -20.089 7.656 36.131 1.00 82.06 97 LEU A O 1
ATOM 725 N N . ALA A 1 98 ? -19.587 6.110 34.586 1.00 81.00 98 ALA A N 1
ATOM 726 C CA . ALA A 1 98 ? -20.492 5.100 35.128 1.00 81.00 98 ALA A CA 1
ATOM 727 C C . ALA A 1 98 ? -20.039 4.597 36.507 1.00 81.00 98 ALA A C 1
ATOM 729 O O . ALA A 1 98 ? -20.876 4.391 37.379 1.00 81.00 98 ALA A O 1
ATOM 730 N N . TYR A 1 99 ? -18.733 4.424 36.714 1.00 81.06 99 TYR A N 1
ATOM 731 C CA . TYR A 1 99 ? -18.158 4.010 37.990 1.00 81.06 99 TYR A CA 1
ATOM 732 C C . TYR A 1 99 ? -18.336 5.087 39.064 1.00 81.06 99 TYR A C 1
ATOM 734 O O . TYR A 1 99 ? -18.807 4.781 40.153 1.00 81.06 99 TYR A O 1
ATOM 742 N N . LEU A 1 100 ? -18.059 6.355 38.741 1.00 81.44 100 LEU A N 1
ATOM 743 C CA . LEU A 1 100 ? -18.288 7.483 39.652 1.00 81.44 100 LEU A CA 1
ATOM 744 C C . LEU A 1 100 ? -19.768 7.626 40.038 1.00 81.44 100 LEU A C 1
ATOM 746 O O . LEU A 1 100 ? -20.060 7.981 41.170 1.00 81.44 100 LEU A O 1
ATOM 750 N N . ALA A 1 101 ? -20.698 7.293 39.139 1.00 79.88 101 ALA A N 1
ATOM 751 C CA . ALA A 1 101 ? -22.129 7.266 39.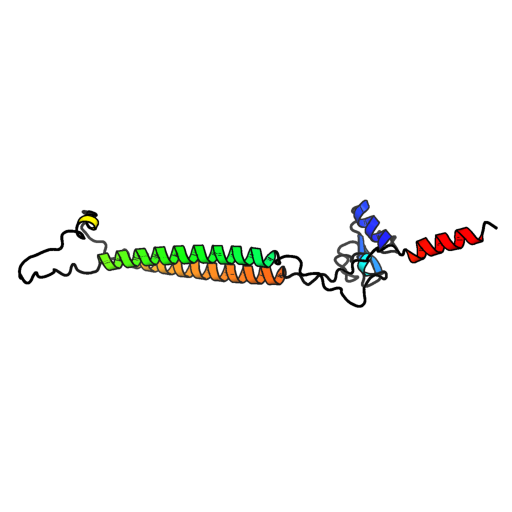450 1.00 79.88 101 ALA A CA 1
ATOM 752 C C . ALA A 1 101 ? -22.556 6.079 40.341 1.00 79.88 101 ALA A C 1
ATOM 754 O O . ALA A 1 101 ? -23.669 6.082 40.864 1.00 79.88 101 ALA A O 1
ATOM 755 N N . LEU A 1 102 ? -21.716 5.044 40.470 1.00 80.19 102 LEU A N 1
ATOM 756 C CA . LEU A 1 102 ? -21.960 3.874 41.321 1.00 80.19 102 LEU A CA 1
ATOM 757 C C . LEU A 1 102 ? -21.257 3.955 42.672 1.00 80.19 102 LEU A C 1
ATOM 759 O O . LEU A 1 102 ? -21.644 3.207 43.572 1.00 80.19 102 LEU A O 1
ATOM 763 N N . LEU A 1 103 ? -20.234 4.804 42.812 1.00 82.12 103 LEU A N 1
ATOM 764 C CA . LEU A 1 103 ? -19.602 5.012 44.104 1.00 82.12 103 LEU A CA 1
ATOM 765 C C . LEU A 1 103 ? -20.668 5.551 45.063 1.00 82.12 103 LEU A C 1
ATOM 767 O O . LEU A 1 103 ? -21.284 6.578 44.765 1.00 82.12 103 LEU A O 1
ATOM 771 N N . PRO A 1 104 ? -20.950 4.836 46.166 1.00 71.88 104 PRO A N 1
ATOM 772 C CA . PRO A 1 104 ? -21.853 5.349 47.174 1.00 71.88 104 PRO A CA 1
ATOM 773 C C . PRO A 1 104 ? -21.290 6.689 47.631 1.00 71.88 104 PRO A C 1
ATOM 775 O O . PRO A 1 104 ? -20.083 6.809 47.829 1.00 71.88 104 PRO A O 1
ATOM 778 N N . GLU A 1 105 ? -22.162 7.687 47.747 1.00 72.25 105 GLU A N 1
ATOM 779 C CA . GLU A 1 105 ? -21.851 8.937 48.426 1.00 72.25 105 GLU A CA 1
ATOM 780 C C . GLU A 1 105 ? -21.396 8.542 49.831 1.00 72.25 105 GLU A C 1
ATOM 782 O O . GLU A 1 105 ? -22.219 8.237 50.701 1.00 72.25 105 GLU A O 1
ATOM 787 N N . GLU A 1 106 ? -20.080 8.395 50.016 1.00 66.38 106 GLU A N 1
ATOM 788 C CA . GLU A 1 106 ? -19.499 8.246 51.333 1.00 66.38 106 GLU A CA 1
ATOM 789 C C . GLU A 1 106 ? -19.916 9.512 52.048 1.00 66.38 106 GLU A C 1
ATOM 791 O O . GLU A 1 106 ? -19.418 10.606 51.776 1.00 66.38 106 GLU A O 1
ATOM 796 N N . ARG A 1 107 ? -20.925 9.367 52.909 1.00 56.41 107 ARG A N 1
ATOM 797 C CA . ARG A 1 107 ? -21.269 10.395 53.868 1.00 56.41 107 ARG A CA 1
ATOM 798 C C . ARG A 1 107 ? -19.986 10.628 54.632 1.00 56.41 107 ARG A C 1
ATOM 800 O O . ARG A 1 107 ? -19.605 9.797 55.454 1.00 56.41 107 ARG A O 1
ATOM 807 N N . VAL A 1 108 ? -19.323 11.736 54.327 1.00 59.88 108 VAL A N 1
ATOM 808 C CA . VAL A 1 108 ? -18.329 12.334 55.198 1.00 59.88 108 VAL A CA 1
ATOM 809 C C . VAL A 1 108 ? -19.089 12.595 56.490 1.00 59.88 108 VAL A C 1
ATOM 811 O O . VAL A 1 108 ? -19.821 13.576 56.620 1.00 59.88 108 VAL A O 1
ATOM 814 N N . VAL A 1 109 ? -19.037 11.628 57.405 1.00 61.91 109 VAL A N 1
ATOM 815 C CA . VAL A 1 109 ? -19.504 11.801 58.771 1.00 61.91 109 VAL A CA 1
ATOM 816 C C . VAL A 1 109 ? -18.528 12.809 59.342 1.00 61.91 109 VAL A C 1
ATOM 818 O O . VAL A 1 109 ? -17.409 12.466 59.711 1.00 61.91 109 VAL A O 1
ATOM 821 N N . GLY A 1 110 ? -18.936 14.076 59.280 1.00 53.97 110 GLY A N 1
ATOM 822 C CA . GLY A 1 110 ? -18.223 15.187 59.873 1.00 53.97 110 GLY A CA 1
ATOM 823 C C . GLY A 1 110 ? -18.032 14.905 61.354 1.00 53.97 110 GLY A C 1
ATOM 824 O O . GLY A 1 110 ? -18.949 15.083 62.153 1.00 53.97 110 GLY A O 1
ATOM 825 N N . GLY A 1 111 ? -16.837 14.441 61.707 1.00 56.62 111 GLY A N 1
ATOM 826 C CA . GLY A 1 111 ? -16.300 14.610 63.044 1.00 56.62 111 GLY A CA 1
ATOM 827 C C . GLY A 1 111 ? -15.984 16.088 63.194 1.00 56.62 111 GLY A C 1
ATOM 828 O O . GLY A 1 111 ? -15.054 16.583 62.565 1.00 56.62 111 GLY A O 1
ATOM 829 N N . GLY A 1 112 ? -16.826 16.795 63.944 1.00 56.72 112 GLY A N 1
ATOM 830 C CA . GLY A 1 112 ? -16.642 18.207 64.237 1.00 56.72 112 GLY A CA 1
ATOM 831 C C . GLY A 1 112 ? -15.297 18.467 64.915 1.00 56.72 112 GLY A C 1
ATOM 832 O O . GLY A 1 112 ? -14.980 17.855 65.932 1.00 56.72 112 GLY A O 1
ATOM 833 N N . GLY A 1 113 ? -14.545 19.395 64.334 1.00 57.69 113 GLY A N 1
ATOM 834 C CA . GLY A 1 113 ? -13.361 20.032 64.895 1.00 57.69 113 GLY A CA 1
ATOM 835 C C . GLY A 1 113 ? -13.033 21.254 64.036 1.00 57.69 113 GLY A C 1
ATOM 836 O O . GLY A 1 113 ? -12.829 21.107 62.836 1.00 57.69 113 GLY A O 1
ATOM 837 N N . GLU A 1 114 ? -13.117 22.429 64.661 1.00 54.22 114 GLU A N 1
ATOM 838 C CA . GLU A 1 114 ? -12.923 23.819 64.193 1.00 54.22 114 GLU A CA 1
ATOM 839 C C . GLU A 1 114 ? -12.020 24.037 62.955 1.00 54.22 114 GLU A C 1
ATOM 841 O O . GLU A 1 114 ? -10.945 23.458 62.846 1.00 54.22 114 GLU A O 1
ATOM 846 N N . GLN A 1 115 ? -12.519 24.746 61.922 1.00 62.22 115 GLN A N 1
ATOM 847 C CA . GLN A 1 115 ? -12.205 26.163 61.586 1.00 62.22 115 GLN A CA 1
ATOM 848 C C . GLN A 1 115 ? -10.684 26.405 61.470 1.00 62.22 115 GLN A C 1
ATOM 850 O O . GLN A 1 115 ? -9.983 26.364 62.465 1.00 62.22 115 GLN A O 1
ATOM 855 N N . GLU A 1 116 ? -10.092 26.615 60.287 1.00 64.75 116 GLU A N 1
ATOM 856 C CA . GLU A 1 116 ? -10.158 27.858 59.499 1.00 64.75 116 GLU A CA 1
ATOM 857 C C . GLU A 1 116 ? -9.354 27.686 58.176 1.00 64.75 116 GLU A C 1
ATOM 859 O O . GLU A 1 116 ? -8.395 26.923 58.128 1.00 64.75 116 GLU A O 1
ATOM 864 N N . GLU A 1 117 ? -9.739 28.422 57.123 1.00 54.25 117 GLU A N 1
ATOM 865 C CA . GLU A 1 117 ? -8.956 28.718 55.899 1.00 54.25 117 GLU A CA 1
ATOM 866 C C . GLU A 1 117 ? -8.845 27.647 54.775 1.00 54.25 117 GLU A C 1
ATOM 868 O O . GLU A 1 117 ? -7.879 26.902 54.659 1.00 54.25 117 GLU A O 1
ATOM 873 N N . THR A 1 118 ? -9.815 27.600 53.845 1.00 53.38 118 THR A N 1
ATOM 874 C CA . THR A 1 118 ? -9.649 26.972 52.503 1.00 53.38 118 THR A CA 1
ATOM 875 C C . THR A 1 118 ? -10.686 27.502 51.496 1.00 53.38 118 THR A C 1
ATOM 877 O O . THR A 1 118 ? -11.580 26.805 51.025 1.00 53.38 118 THR A O 1
ATOM 880 N N . THR A 1 119 ? -10.590 28.785 51.145 1.00 58.38 119 THR A N 1
ATOM 881 C CA . THR A 1 119 ? -11.649 29.523 50.422 1.00 58.38 119 THR A CA 1
ATOM 882 C C . THR A 1 119 ? -11.516 29.556 48.889 1.00 58.38 119 THR A C 1
ATOM 884 O O . THR A 1 119 ? -12.320 30.212 48.230 1.00 58.38 119 THR A O 1
ATOM 887 N N . VAL A 1 120 ? -10.537 28.878 48.271 1.00 56.78 120 VAL A N 1
ATOM 888 C CA . VAL A 1 120 ? -10.228 29.093 46.832 1.00 56.78 120 VAL A CA 1
ATOM 889 C C . VAL A 1 120 ? -10.567 27.907 45.913 1.00 56.78 120 VAL A C 1
ATOM 891 O O . VAL A 1 120 ? -10.865 28.115 44.740 1.00 56.78 120 VAL A O 1
ATOM 894 N N . VAL A 1 121 ? -10.650 26.668 46.410 1.00 55.47 121 VAL A N 1
ATOM 895 C CA . VAL A 1 121 ? -10.891 25.486 45.542 1.00 55.47 121 VAL A CA 1
ATOM 896 C C . VAL A 1 121 ? -12.389 25.210 45.296 1.00 55.47 121 VAL A C 1
ATOM 898 O O . VAL A 1 121 ? -12.763 24.452 44.404 1.00 55.47 121 VAL A O 1
ATOM 901 N N . GLN A 1 122 ? -13.282 25.881 46.024 1.00 56.06 122 GLN A N 1
ATOM 902 C CA . GLN A 1 122 ? -14.700 25.510 46.085 1.00 56.06 122 GLN A CA 1
ATOM 903 C C . GLN A 1 122 ? -15.572 26.052 44.936 1.00 56.06 122 GLN A C 1
ATOM 905 O O . GLN A 1 122 ? -16.677 25.559 44.732 1.00 56.06 122 GLN A O 1
ATOM 910 N N . ARG A 1 123 ? -15.093 27.009 44.126 1.00 51.66 123 ARG A N 1
ATOM 911 C CA . ARG A 1 123 ? -15.902 27.562 43.015 1.00 51.66 123 ARG A CA 1
ATOM 912 C C . ARG A 1 123 ? -15.816 26.799 41.692 1.00 51.66 123 ARG A C 1
ATOM 914 O O . ARG A 1 123 ? -16.654 27.035 40.829 1.00 51.66 123 ARG A O 1
ATOM 921 N N . LEU A 1 124 ? -14.876 25.865 41.518 1.00 52.47 124 LEU A N 1
ATOM 922 C CA . LEU A 1 124 ? -14.814 25.042 40.295 1.00 52.47 124 LEU A CA 1
ATOM 923 C C . LEU A 1 124 ? -15.729 23.801 40.329 1.00 52.47 124 LEU A C 1
ATOM 925 O O . LEU A 1 124 ? -15.861 23.122 39.314 1.00 52.47 124 LEU A O 1
ATOM 929 N N . PHE A 1 125 ? -16.390 23.526 41.459 1.00 54.53 125 PHE A N 1
ATOM 930 C CA . PHE A 1 125 ? -17.285 22.373 41.641 1.00 54.53 125 PHE A CA 1
ATOM 931 C C . PHE A 1 125 ? -18.786 22.714 41.642 1.00 54.53 125 PHE A C 1
ATOM 933 O O . PHE A 1 125 ? -19.608 21.819 41.816 1.00 54.53 125 PHE A O 1
ATOM 940 N N . GLU A 1 126 ? -19.182 23.957 41.346 1.00 52.75 126 GLU A N 1
ATOM 941 C CA . GLU A 1 126 ? -20.593 24.320 41.107 1.00 52.75 126 GLU A CA 1
ATOM 942 C C . GLU A 1 126 ? -21.090 23.964 39.688 1.00 52.75 126 GLU A C 1
ATOM 944 O O . GLU A 1 126 ? -21.958 24.623 39.111 1.00 52.75 126 GLU A O 1
ATOM 949 N N . LEU A 1 127 ? -20.602 22.870 39.101 1.00 53.91 127 LEU A N 1
ATOM 950 C CA . LEU A 1 127 ? -21.374 22.202 38.056 1.00 53.91 127 LEU A CA 1
ATOM 951 C C . LEU A 1 127 ? -22.521 21.475 38.756 1.00 53.91 127 LEU A C 1
ATOM 953 O O . LEU A 1 127 ? -22.353 20.353 39.230 1.00 53.91 127 LEU A O 1
ATOM 957 N N . LYS A 1 128 ? -23.676 22.151 38.854 1.00 48.09 128 LYS A N 1
ATOM 958 C CA . LYS A 1 128 ? -24.924 21.584 39.383 1.00 48.09 128 LYS A CA 1
ATOM 959 C C . LYS A 1 128 ? -25.097 20.158 38.846 1.00 48.09 128 LYS A C 1
ATOM 961 O O . LYS A 1 128 ? -25.237 20.000 37.628 1.00 48.09 128 LYS A O 1
ATOM 966 N N . PRO A 1 129 ? -25.095 19.125 39.707 1.00 54.44 129 PRO A N 1
ATOM 967 C CA . PRO A 1 129 ? -25.367 17.775 39.259 1.00 54.44 129 PRO A CA 1
ATOM 968 C C . PRO A 1 129 ? -26.769 17.780 38.656 1.00 54.44 129 PRO A C 1
ATOM 970 O O . PRO A 1 129 ? -27.740 18.157 39.310 1.00 54.44 129 PRO A O 1
ATOM 973 N N . PHE A 1 130 ? -26.859 17.424 37.375 1.00 57.31 130 PHE A N 1
ATOM 974 C CA . PHE A 1 130 ? -28.122 17.249 36.674 1.00 57.31 130 PHE A CA 1
ATOM 975 C C . PHE A 1 130 ? -28.869 16.090 37.341 1.00 57.31 130 PHE A C 1
ATOM 977 O O . PHE A 1 130 ? -28.687 14.918 37.008 1.00 57.31 130 PHE A O 1
ATOM 984 N N . THR A 1 131 ? -29.677 16.416 38.344 1.00 47.88 131 THR A N 1
ATOM 985 C CA . THR A 1 131 ? -30.567 15.493 39.033 1.00 47.88 131 THR A CA 1
ATOM 986 C C . THR A 1 131 ? -31.716 15.172 38.087 1.00 47.88 131 THR A C 1
ATOM 988 O O . THR A 1 131 ? -32.731 15.861 38.025 1.00 47.88 131 THR A O 1
ATOM 991 N N . SER A 1 132 ? -31.546 14.127 37.273 1.00 54.81 132 SER A N 1
ATOM 992 C CA . SER A 1 132 ? -32.638 13.656 36.423 1.00 54.81 132 SER A CA 1
ATOM 993 C C . SER A 1 132 ? -33.743 13.052 37.311 1.00 54.81 132 SER A C 1
ATOM 995 O O . SER A 1 132 ? -33.442 12.130 38.076 1.00 54.81 132 SER A O 1
ATOM 997 N N . PRO A 1 133 ? -35.012 13.484 37.203 1.00 54.44 133 PRO A N 1
ATOM 998 C CA . PRO A 1 133 ? -36.098 13.058 38.092 1.00 54.44 133 PRO A CA 1
ATOM 999 C C . PRO A 1 133 ? -36.704 11.692 37.716 1.00 54.44 133 PRO A C 1
ATOM 1001 O O . PRO A 1 133 ? -37.824 11.367 38.106 1.00 54.44 133 PRO A O 1
ATOM 1004 N N . PHE A 1 134 ? -35.996 10.852 36.958 1.00 52.88 134 PHE A N 1
ATOM 1005 C CA . PHE A 1 134 ? -36.545 9.578 36.495 1.00 52.88 134 PHE A CA 1
ATOM 1006 C C . PHE A 1 134 ? -36.286 8.445 37.491 1.00 52.88 134 PHE A C 1
ATOM 1008 O O . PHE A 1 134 ? -35.380 7.626 37.334 1.00 52.88 134 PHE A O 1
ATOM 1015 N N . GLY A 1 135 ? -37.146 8.386 38.509 1.00 55.03 135 GLY A N 1
ATOM 1016 C CA . GLY A 1 135 ? -37.334 7.211 39.349 1.00 55.03 135 GLY A CA 1
ATOM 1017 C C . GLY A 1 135 ? -37.958 6.037 38.582 1.00 55.03 135 GLY A C 1
ATOM 1018 O O . GLY A 1 135 ? -38.851 6.204 37.756 1.00 55.03 135 GLY A O 1
ATOM 1019 N N . GLY A 1 136 ? -37.509 4.823 38.912 1.00 61.22 136 GLY A N 1
ATOM 1020 C CA . GLY A 1 136 ? -38.286 3.600 38.696 1.00 61.22 136 GLY A CA 1
ATOM 1021 C C . GLY A 1 136 ? -37.797 2.654 37.592 1.00 61.22 136 GLY A C 1
ATOM 1022 O O . GLY A 1 136 ? -37.968 2.885 36.401 1.00 61.22 136 GLY A O 1
ATOM 1023 N N . LYS A 1 137 ? -37.301 1.489 38.031 1.00 50.56 137 LYS A N 1
ATOM 1024 C CA . LYS A 1 137 ? -37.290 0.203 37.298 1.00 50.56 137 LYS A CA 1
ATOM 1025 C C . LYS A 1 137 ? -36.482 0.136 35.983 1.00 50.56 137 LYS A C 1
ATOM 1027 O O . LYS A 1 137 ? -37.026 -0.216 34.942 1.00 50.56 137 LYS A O 1
ATOM 1032 N N . LYS A 1 138 ? -35.153 0.331 36.013 1.00 51.12 138 LYS A N 1
ATOM 1033 C CA . LYS A 1 138 ? -34.267 -0.011 34.864 1.00 51.12 138 LYS A CA 1
ATOM 1034 C C . LYS A 1 138 ? -32.934 -0.691 35.235 1.00 51.12 138 LYS A C 1
ATOM 1036 O O . LYS A 1 138 ? -31.921 -0.456 34.592 1.00 51.12 138 LYS A O 1
ATOM 1041 N N . LYS A 1 139 ? -32.904 -1.614 36.208 1.00 54.47 139 LYS A N 1
ATOM 1042 C CA . LYS A 1 139 ? -31.672 -2.387 36.521 1.00 54.47 139 LYS A CA 1
ATOM 1043 C C . LYS A 1 139 ? -31.268 -3.413 35.439 1.00 54.47 139 LYS A C 1
ATOM 1045 O O . LYS A 1 139 ? -30.102 -3.773 35.350 1.00 54.47 139 LYS A O 1
ATOM 1050 N N . ARG A 1 140 ? -32.190 -3.863 34.573 1.00 54.91 140 ARG A N 1
ATOM 1051 C CA . ARG A 1 140 ? -31.911 -4.904 33.554 1.00 54.91 140 ARG A CA 1
ATOM 1052 C C . ARG A 1 140 ? -31.301 -4.391 32.238 1.00 54.91 140 ARG A C 1
ATOM 1054 O O . ARG A 1 140 ? -30.695 -5.179 31.524 1.00 54.91 140 ARG A O 1
ATOM 1061 N N . ARG A 1 141 ? -31.405 -3.092 31.919 1.00 55.78 141 ARG A N 1
ATOM 1062 C CA . ARG A 1 141 ? -30.925 -2.530 30.634 1.00 55.78 141 ARG A CA 1
ATOM 1063 C C . ARG A 1 141 ? -29.414 -2.247 30.590 1.00 55.78 141 ARG A C 1
ATOM 1065 O O . ARG A 1 141 ? -28.862 -2.108 29.507 1.00 55.78 141 ARG A O 1
ATOM 1072 N N . SER A 1 142 ? -28.740 -2.208 31.742 1.00 64.88 142 SER A N 1
ATOM 1073 C CA . SER A 1 142 ? -27.313 -1.861 31.849 1.00 64.88 142 SER A CA 1
ATOM 1074 C C . SER A 1 142 ? -26.369 -2.947 31.302 1.00 64.88 142 SER A C 1
ATOM 1076 O O . SER A 1 142 ? -25.395 -2.619 30.627 1.00 64.88 142 SER A O 1
ATOM 1078 N N . ARG A 1 143 ? -26.678 -4.242 31.487 1.00 65.44 143 ARG A N 1
ATOM 1079 C CA . ARG A 1 143 ? -25.785 -5.336 31.045 1.00 65.44 143 ARG A CA 1
ATOM 1080 C C . ARG A 1 143 ? -25.630 -5.425 29.524 1.00 65.44 143 ARG A C 1
ATOM 1082 O O . ARG A 1 143 ? -24.525 -5.650 29.048 1.00 65.44 143 ARG A O 1
ATOM 1089 N N . ALA A 1 144 ? -26.702 -5.189 28.763 1.00 71.25 144 ALA A N 1
ATOM 1090 C CA . ALA A 1 144 ? -26.648 -5.233 27.298 1.00 71.25 144 ALA A CA 1
ATOM 1091 C C . ALA A 1 144 ? -25.734 -4.141 26.707 1.00 71.25 144 ALA A C 1
ATOM 1093 O O . ALA A 1 144 ? -25.096 -4.350 25.677 1.00 71.25 144 ALA A O 1
ATOM 1094 N N . HIS A 1 145 ? -25.629 -2.991 27.381 1.00 73.00 145 HIS A N 1
ATOM 1095 C CA . HIS A 1 145 ? -24.824 -1.863 26.916 1.00 73.00 145 HIS A CA 1
ATOM 1096 C C . HIS A 1 145 ? -23.317 -2.122 27.054 1.00 73.00 145 HIS A C 1
ATOM 1098 O O . HIS A 1 145 ? -22.547 -1.754 26.170 1.00 73.00 145 HIS A O 1
ATOM 1104 N N . ILE A 1 146 ? -22.899 -2.806 28.125 1.00 78.56 146 ILE A N 1
ATOM 1105 C CA . ILE A 1 146 ? -21.490 -3.157 28.363 1.00 78.56 146 ILE A CA 1
ATOM 1106 C C . ILE A 1 146 ? -21.003 -4.158 27.308 1.00 78.56 146 ILE A C 1
ATOM 1108 O O . ILE A 1 146 ? -19.924 -3.985 26.746 1.00 78.56 146 ILE A O 1
ATOM 1112 N N . SER A 1 147 ? -21.823 -5.159 26.970 1.00 80.25 147 SER A N 1
ATOM 1113 C CA . SER A 1 147 ? -21.490 -6.121 25.912 1.00 80.25 147 SER A CA 1
ATOM 1114 C C . SER A 1 147 ? -21.361 -5.464 24.534 1.00 80.25 147 SER A C 1
ATOM 1116 O O . SER A 1 147 ? -20.505 -5.867 23.751 1.00 80.25 147 SER A O 1
ATOM 1118 N N . CYS A 1 148 ? -22.174 -4.443 24.240 1.00 79.06 148 CYS A N 1
ATOM 1119 C CA . CYS A 1 148 ? -22.068 -3.672 23.000 1.00 79.06 148 CYS A CA 1
ATOM 1120 C C . CYS A 1 148 ? -20.743 -2.895 22.933 1.00 79.06 148 CYS A C 1
ATOM 1122 O O . CYS A 1 148 ? -20.030 -2.984 21.938 1.00 79.06 148 CYS A O 1
ATOM 1124 N N . LEU A 1 149 ? -20.364 -2.215 24.021 1.00 77.69 149 LEU A N 1
ATOM 1125 C CA . LEU A 1 149 ? -19.104 -1.467 24.095 1.00 77.69 149 LEU A CA 1
ATOM 1126 C C . LEU A 1 149 ? -17.878 -2.373 23.939 1.00 77.69 149 LEU A C 1
ATOM 1128 O O . LEU A 1 149 ? -16.971 -2.039 23.181 1.00 77.69 149 LEU A O 1
ATOM 1132 N N . PHE A 1 150 ? -17.871 -3.534 24.602 1.00 80.19 150 PHE A N 1
ATOM 1133 C CA . PHE A 1 150 ? -16.784 -4.504 24.460 1.00 80.19 150 PHE A CA 1
ATOM 1134 C C . PHE A 1 150 ? -16.672 -5.013 23.019 1.00 80.19 150 PHE A C 1
ATOM 1136 O O . PHE A 1 150 ? -15.579 -5.037 22.463 1.00 80.19 150 PHE A O 1
ATOM 1143 N N . ARG A 1 151 ? -17.801 -5.339 22.374 1.00 83.88 151 ARG A N 1
ATOM 1144 C CA . ARG A 1 151 ? -17.814 -5.741 20.959 1.00 83.88 151 ARG A CA 1
ATOM 1145 C C . ARG A 1 151 ? -17.281 -4.640 20.048 1.00 83.88 151 ARG A C 1
ATOM 1147 O O . ARG A 1 151 ? -16.434 -4.936 19.217 1.00 83.88 151 ARG A O 1
ATOM 1154 N N . CYS A 1 152 ? -17.707 -3.389 20.223 1.00 80.62 152 CYS A N 1
ATOM 1155 C CA . CYS A 1 152 ? -17.177 -2.268 19.440 1.00 80.62 152 CYS A CA 1
ATOM 1156 C C . CYS A 1 152 ? -15.662 -2.106 19.614 1.00 80.62 152 CYS A C 1
ATOM 1158 O O . CYS A 1 152 ? -14.971 -1.864 18.631 1.00 80.62 152 CYS A O 1
ATOM 1160 N N . CYS A 1 153 ? -15.146 -2.284 20.833 1.00 81.62 153 CYS A N 1
ATOM 1161 C CA . CYS A 1 153 ? -13.713 -2.197 21.115 1.00 81.62 153 CYS A CA 1
ATOM 1162 C C . CYS A 1 153 ? -12.922 -3.353 20.477 1.00 81.62 153 CYS A C 1
ATOM 1164 O O . CYS A 1 153 ? -11.835 -3.150 19.944 1.00 81.62 153 CYS A O 1
ATOM 1166 N N . VAL A 1 154 ? -13.479 -4.567 20.492 1.00 85.50 154 VAL A N 1
ATOM 1167 C CA . VAL A 1 154 ? -12.886 -5.725 19.807 1.00 85.50 154 VAL A CA 1
ATOM 1168 C C . VAL A 1 154 ? -12.889 -5.516 18.290 1.00 85.50 154 VAL A C 1
ATOM 1170 O O . VAL A 1 154 ? -11.881 -5.779 17.641 1.00 85.50 154 VAL A O 1
ATOM 1173 N N . TYR A 1 155 ? -13.983 -4.999 17.721 1.00 84.12 155 TYR A N 1
ATOM 1174 C CA . TYR A 1 155 ? -14.060 -4.699 16.289 1.00 84.12 155 TYR A CA 1
ATOM 1175 C C . TYR A 1 155 ? -13.092 -3.591 15.872 1.00 84.12 155 TYR A C 1
ATOM 1177 O O . TYR A 1 155 ? -12.424 -3.740 14.853 1.00 84.12 155 TYR A O 1
ATOM 1185 N N . SER A 1 156 ? -12.973 -2.507 16.644 1.00 82.00 156 SER A N 1
ATOM 1186 C CA . SER A 1 156 ? -12.024 -1.434 16.326 1.00 82.00 156 SER A CA 1
ATOM 1187 C C . SER A 1 156 ? -10.576 -1.920 16.397 1.00 82.00 156 SER A C 1
ATOM 1189 O O . SER A 1 156 ? -9.784 -1.593 15.515 1.00 82.00 156 SER A O 1
ATOM 1191 N N . TYR A 1 157 ? -10.245 -2.764 17.378 1.00 82.31 157 TYR A N 1
ATOM 1192 C CA . TYR A 1 157 ? -8.934 -3.404 17.467 1.00 82.31 157 TYR A CA 1
ATOM 1193 C C . TYR A 1 157 ? -8.654 -4.329 16.273 1.00 82.31 157 TYR A C 1
ATOM 1195 O O . TYR A 1 157 ? -7.599 -4.231 15.649 1.00 82.31 157 TYR A O 1
ATOM 1203 N N . ALA A 1 158 ? -9.613 -5.183 15.901 1.00 85.44 158 ALA A N 1
ATOM 1204 C CA . ALA A 1 158 ? -9.478 -6.071 14.748 1.00 85.44 158 ALA A CA 1
ATOM 1205 C C . ALA A 1 158 ? -9.299 -5.293 13.432 1.00 85.44 158 ALA A C 1
ATOM 1207 O O . ALA A 1 158 ? -8.446 -5.651 12.621 1.00 85.44 158 ALA A O 1
ATOM 1208 N N . LEU A 1 159 ? -10.050 -4.203 13.235 1.00 81.31 159 LEU A N 1
ATOM 1209 C CA . LEU A 1 159 ? -9.907 -3.328 12.067 1.00 81.31 159 LEU A CA 1
ATOM 1210 C C . LEU A 1 159 ? -8.539 -2.636 12.028 1.00 81.31 159 LEU A C 1
ATOM 1212 O O . LEU A 1 159 ? -7.948 -2.536 10.955 1.00 81.31 159 LEU A O 1
ATOM 1216 N N . ALA A 1 160 ? -8.010 -2.202 13.175 1.00 82.19 160 ALA A N 1
ATOM 1217 C CA . ALA A 1 160 ? -6.673 -1.615 13.253 1.00 82.19 160 ALA A CA 1
ATOM 1218 C C . ALA A 1 160 ? -5.576 -2.627 12.876 1.00 82.19 160 ALA A C 1
ATOM 1220 O O . ALA A 1 160 ? -4.667 -2.290 12.117 1.00 82.19 160 ALA A O 1
ATOM 1221 N N . LEU A 1 161 ? -5.681 -3.876 13.345 1.00 84.56 161 LEU A N 1
ATOM 1222 C CA . LEU A 1 161 ? -4.759 -4.950 12.956 1.00 84.56 161 LEU A CA 1
ATOM 1223 C C . LEU A 1 161 ? -4.849 -5.280 11.463 1.00 84.56 161 LEU A C 1
ATOM 1225 O O . LEU A 1 161 ? -3.821 -5.468 10.817 1.00 84.56 161 LEU A O 1
ATOM 1229 N N . LEU A 1 162 ? -6.062 -5.328 10.908 1.00 86.12 162 LEU A N 1
ATOM 1230 C CA . LEU A 1 162 ? -6.262 -5.601 9.488 1.00 86.12 162 LEU A CA 1
ATOM 1231 C C . LEU A 1 162 ? -5.690 -4.474 8.618 1.00 86.12 162 LEU A C 1
ATOM 1233 O O . LEU A 1 162 ? -4.998 -4.763 7.648 1.00 86.12 162 LEU A O 1
ATOM 1237 N N . ALA A 1 163 ? -5.887 -3.211 9.010 1.00 82.12 163 ALA A N 1
ATOM 1238 C CA . ALA A 1 163 ? -5.291 -2.057 8.338 1.00 82.12 163 ALA A CA 1
ATOM 1239 C C . ALA A 1 163 ? -3.752 -2.103 8.365 1.00 82.12 163 ALA A C 1
ATOM 1241 O O . ALA A 1 163 ? -3.110 -1.869 7.339 1.00 82.12 163 ALA A O 1
ATOM 1242 N N . LEU A 1 164 ? -3.160 -2.461 9.511 1.00 83.81 164 LEU A N 1
ATOM 1243 C CA . LEU A 1 164 ? -1.715 -2.676 9.638 1.00 83.81 164 LEU A CA 1
ATOM 1244 C C . LEU A 1 164 ? -1.224 -3.784 8.707 1.00 83.81 164 LEU A C 1
ATOM 1246 O O . LEU A 1 164 ? -0.267 -3.570 7.967 1.00 83.81 164 LEU A O 1
ATOM 1250 N N . ALA A 1 165 ? -1.892 -4.939 8.704 1.00 87.00 165 ALA A N 1
ATOM 1251 C CA . ALA A 1 165 ? -1.533 -6.058 7.839 1.00 87.00 165 ALA A CA 1
ATOM 1252 C C . ALA A 1 165 ? -1.592 -5.659 6.357 1.00 87.00 165 ALA A C 1
ATOM 1254 O O . ALA A 1 165 ? -0.621 -5.866 5.636 1.00 87.00 165 ALA A O 1
ATOM 1255 N N . THR A 1 166 ? -2.673 -5.003 5.917 1.00 83.75 166 THR A N 1
ATOM 1256 C CA . THR A 1 166 ? -2.794 -4.524 4.531 1.00 83.75 166 THR A CA 1
ATOM 1257 C C . THR A 1 166 ? -1.760 -3.458 4.186 1.00 83.75 166 THR A C 1
ATOM 1259 O O . THR A 1 166 ? -1.259 -3.450 3.067 1.00 83.75 166 THR A O 1
ATOM 1262 N N . GLY A 1 167 ? -1.404 -2.586 5.135 1.00 82.25 167 GLY A N 1
ATOM 1263 C CA . GLY A 1 167 ? -0.352 -1.589 4.950 1.00 82.25 167 GLY A CA 1
ATOM 1264 C C . GLY A 1 167 ? 1.016 -2.242 4.761 1.00 82.25 167 GLY A C 1
ATOM 1265 O O . GLY A 1 167 ? 1.733 -1.892 3.830 1.00 82.25 167 GLY A O 1
ATOM 1266 N N . ILE A 1 168 ? 1.348 -3.241 5.583 1.00 84.69 168 ILE A N 1
ATOM 1267 C CA . ILE A 1 168 ? 2.586 -4.022 5.454 1.00 84.69 168 ILE A CA 1
ATOM 1268 C C . ILE A 1 168 ? 2.608 -4.765 4.117 1.00 84.69 168 ILE A C 1
ATOM 1270 O O . ILE A 1 168 ? 3.591 -4.668 3.390 1.00 84.69 168 ILE A O 1
ATOM 1274 N N . THR A 1 169 ? 1.530 -5.461 3.745 1.00 85.44 169 THR A N 1
ATOM 1275 C CA . THR A 1 169 ? 1.438 -6.134 2.441 1.00 85.44 169 THR A CA 1
ATOM 1276 C C . THR A 1 169 ? 1.562 -5.139 1.287 1.00 85.44 169 THR A C 1
ATOM 1278 O O . THR A 1 169 ? 2.271 -5.412 0.323 1.00 85.44 169 THR A O 1
ATOM 1281 N N . GLY A 1 170 ? 0.936 -3.966 1.390 1.00 81.50 170 GLY A N 1
ATOM 1282 C CA . GLY A 1 170 ? 1.075 -2.881 0.420 1.00 81.50 170 GLY A CA 1
ATOM 1283 C C . GLY A 1 170 ? 2.522 -2.410 0.289 1.00 81.50 170 GLY A C 1
ATOM 1284 O O . GLY A 1 170 ? 3.023 -2.284 -0.819 1.00 81.50 170 GLY A O 1
ATOM 1285 N N . VAL A 1 171 ? 3.230 -2.236 1.405 1.00 81.56 171 VAL A N 1
ATOM 1286 C CA . VAL A 1 171 ? 4.656 -1.881 1.400 1.00 81.56 171 VAL A CA 1
ATOM 1287 C C . VAL A 1 171 ? 5.521 -2.984 0.823 1.00 81.56 171 VAL A C 1
ATOM 1289 O O . VAL A 1 171 ? 6.471 -2.659 0.137 1.00 81.56 171 VAL A O 1
ATOM 1292 N N . LEU A 1 172 ? 5.223 -4.257 1.079 1.00 83.31 172 LEU A N 1
ATOM 1293 C CA . LEU A 1 172 ? 5.997 -5.373 0.532 1.00 83.31 172 LEU A CA 1
ATOM 1294 C C . LEU A 1 172 ? 5.751 -5.566 -0.968 1.00 83.31 172 LEU A C 1
ATOM 1296 O O . LEU A 1 172 ? 6.677 -5.891 -1.698 1.00 83.31 172 LEU A O 1
ATOM 1300 N N . THR A 1 173 ? 4.521 -5.348 -1.434 1.00 79.94 173 THR A N 1
ATOM 1301 C CA . THR A 1 173 ? 4.152 -5.469 -2.858 1.00 79.94 173 THR A CA 1
ATOM 1302 C C . THR A 1 173 ? 4.584 -4.262 -3.681 1.00 79.94 173 THR A C 1
ATOM 1304 O O . THR A 1 173 ? 4.969 -4.418 -4.834 1.00 79.94 173 THR A O 1
ATOM 1307 N N . MET A 1 174 ? 4.545 -3.068 -3.085 1.00 71.81 174 MET A N 1
ATOM 1308 C CA . MET A 1 174 ? 5.060 -1.826 -3.666 1.00 71.81 174 MET A CA 1
ATOM 1309 C C . MET A 1 174 ? 6.508 -1.565 -3.271 1.00 71.81 174 MET A C 1
ATOM 1311 O O . MET A 1 174 ? 7.036 -0.506 -3.617 1.00 71.81 174 MET A O 1
ATOM 1315 N N . TRP A 1 175 ? 7.140 -2.479 -2.521 1.00 78.31 175 TRP A N 1
ATOM 1316 C CA . TRP A 1 175 ? 8.563 -2.390 -2.244 1.00 78.31 175 TRP A CA 1
ATOM 1317 C C . TRP A 1 175 ? 9.191 -2.369 -3.619 1.00 78.31 175 TRP A C 1
ATOM 1319 O O . TRP A 1 175 ? 8.971 -3.322 -4.373 1.00 78.31 175 TRP A O 1
ATOM 1329 N N . PRO A 1 176 ? 9.880 -1.283 -3.998 1.00 63.00 176 PRO A N 1
ATOM 1330 C CA . PRO A 1 176 ? 10.527 -1.270 -5.282 1.00 63.00 176 PRO A CA 1
ATOM 1331 C C . PRO A 1 176 ? 11.518 -2.426 -5.228 1.00 63.00 176 PRO A C 1
ATOM 1333 O O . PRO A 1 176 ? 12.537 -2.366 -4.538 1.00 63.00 176 PRO A O 1
ATOM 1336 N N . HIS A 1 177 ? 11.196 -3.520 -5.917 1.00 60.69 177 HIS A N 1
ATOM 1337 C CA . HIS A 1 177 ? 12.230 -4.362 -6.471 1.00 60.69 177 HIS A CA 1
ATOM 1338 C C . HIS A 1 177 ? 13.021 -3.385 -7.295 1.00 60.69 177 HIS A C 1
ATOM 1340 O O . HIS A 1 177 ? 12.463 -2.911 -8.282 1.00 60.69 177 HIS A O 1
ATOM 1346 N N . TYR A 1 178 ? 14.193 -2.978 -6.784 1.00 52.56 178 TYR A N 1
ATOM 1347 C CA . TYR A 1 178 ? 15.075 -2.034 -7.448 1.00 52.56 178 TYR A CA 1
ATOM 1348 C C . TYR A 1 178 ? 15.045 -2.427 -8.907 1.00 52.56 178 TYR A C 1
ATOM 1350 O O . TYR A 1 178 ? 15.518 -3.521 -9.234 1.00 52.56 178 TYR A O 1
ATOM 1358 N N . PRO A 1 179 ? 14.370 -1.641 -9.753 1.00 49.91 179 PRO A N 1
ATOM 1359 C CA . PRO A 1 179 ? 14.402 -1.955 -11.149 1.00 49.91 179 PRO A CA 1
ATOM 1360 C C . PRO A 1 179 ? 15.876 -1.815 -11.483 1.00 49.91 179 PRO A C 1
ATOM 1362 O O . PRO A 1 179 ? 16.471 -0.751 -11.300 1.00 49.91 179 PRO A O 1
ATOM 1365 N N . THR A 1 180 ? 16.494 -2.920 -11.878 1.00 48.53 180 THR A N 1
ATOM 1366 C CA . THR A 1 180 ? 17.771 -2.887 -12.568 1.00 48.53 180 THR A CA 1
ATOM 1367 C C . THR A 1 180 ? 17.463 -2.212 -13.891 1.00 48.53 180 THR A C 1
ATOM 1369 O O . THR A 1 180 ? 17.239 -2.861 -14.912 1.00 48.53 180 THR A O 1
ATOM 1372 N N . PHE A 1 181 ? 17.304 -0.892 -13.852 1.00 50.03 181 PHE A N 1
ATOM 1373 C CA . PHE A 1 181 ? 17.258 -0.098 -15.047 1.00 50.03 181 PHE A CA 1
ATOM 1374 C C . PHE A 1 181 ? 18.678 -0.156 -15.572 1.00 50.03 181 PHE A C 1
ATOM 1376 O O . PHE A 1 181 ? 19.561 0.595 -15.167 1.00 50.03 181 PHE A O 1
ATOM 1383 N N . ASN A 1 182 ? 18.881 -1.090 -16.483 1.00 49.94 182 ASN A N 1
ATOM 1384 C CA . ASN A 1 182 ? 19.897 -0.987 -17.497 1.00 49.94 182 ASN A CA 1
ATOM 1385 C C . ASN A 1 182 ? 19.503 0.198 -18.384 1.00 49.94 182 ASN A C 1
ATOM 1387 O O . ASN A 1 182 ? 18.967 0.031 -19.476 1.00 49.94 182 ASN A O 1
ATOM 1391 N N . MET A 1 183 ? 19.650 1.416 -17.856 1.00 51.53 183 MET A N 1
ATOM 1392 C CA . MET A 1 183 ? 19.634 2.589 -18.704 1.00 51.53 183 MET A CA 1
ATOM 1393 C C . MET A 1 183 ? 20.867 2.452 -19.580 1.00 51.53 183 MET A C 1
ATOM 1395 O O . MET A 1 183 ? 21.997 2.513 -19.093 1.00 51.53 183 MET A O 1
ATOM 1399 N N . CYS A 1 184 ? 20.634 2.227 -20.870 1.00 54.94 184 CYS A N 1
ATOM 1400 C CA . CYS A 1 184 ? 21.612 2.593 -21.868 1.00 54.94 184 CYS A CA 1
ATOM 1401 C C . CYS A 1 184 ? 21.924 4.052 -21.615 1.00 54.94 184 CYS A C 1
ATOM 1403 O O . CYS A 1 184 ? 21.082 4.924 -21.828 1.00 54.94 184 CYS A O 1
ATOM 1405 N N . SER A 1 185 ? 23.111 4.310 -21.084 1.00 55.00 185 SER A N 1
ATOM 1406 C CA . SER A 1 185 ? 23.661 5.629 -21.250 1.00 55.00 185 SER A CA 1
ATOM 1407 C C . SER A 1 185 ? 23.894 5.753 -22.747 1.00 55.00 185 SER A C 1
ATOM 1409 O O . SER A 1 185 ? 24.901 5.273 -23.263 1.00 55.00 185 SER A O 1
ATOM 1411 N N . ASP A 1 186 ? 22.969 6.413 -23.438 1.00 54.44 186 ASP A N 1
ATOM 1412 C CA . ASP A 1 186 ? 23.245 7.064 -24.714 1.00 54.44 186 ASP A CA 1
ATOM 1413 C C . ASP A 1 186 ? 24.206 8.246 -24.478 1.00 54.44 186 ASP A C 1
ATOM 1415 O O . ASP A 1 186 ? 24.103 9.272 -25.155 1.00 54.44 186 ASP A O 1
ATOM 1419 N N . GLU A 1 187 ? 25.131 8.158 -23.502 1.00 55.03 187 GLU A N 1
ATOM 1420 C CA . GLU A 1 187 ? 26.382 8.885 -23.584 1.00 55.03 187 GLU A CA 1
ATOM 1421 C C . GLU A 1 187 ? 26.888 8.596 -24.981 1.00 55.03 187 GLU A C 1
ATOM 1423 O O . GLU A 1 187 ? 27.328 7.487 -25.294 1.00 55.03 187 GLU A O 1
ATOM 1428 N N . LEU A 1 188 ? 26.671 9.594 -25.840 1.00 55.03 188 LEU A N 1
ATOM 1429 C CA . LEU A 1 188 ? 27.023 9.576 -27.234 1.00 55.03 188 LEU A CA 1
ATOM 1430 C C . LEU A 1 188 ? 28.375 8.896 -27.302 1.00 55.03 188 LEU A C 1
ATOM 1432 O O . LEU A 1 188 ? 29.283 9.304 -26.574 1.00 55.03 188 LEU A O 1
ATOM 1436 N N . GLN A 1 189 ? 28.518 7.854 -28.121 1.00 57.03 189 GLN A N 1
ATOM 1437 C CA . GLN A 1 189 ? 29.840 7.336 -28.432 1.00 57.03 189 GLN A CA 1
ATOM 1438 C C . GLN A 1 189 ? 30.600 8.447 -29.160 1.00 57.03 189 GLN A C 1
ATOM 1440 O O . GLN A 1 189 ? 30.713 8.452 -30.385 1.00 57.03 189 GLN A O 1
ATOM 1445 N N . TRP A 1 190 ? 31.103 9.427 -28.408 1.00 63.06 190 TRP A N 1
ATOM 1446 C CA . TRP A 1 190 ? 31.862 10.564 -28.892 1.00 63.06 190 TRP A CA 1
ATOM 1447 C C . TRP A 1 190 ? 33.084 10.055 -29.642 1.00 63.06 190 TRP A C 1
ATOM 1449 O O . TRP A 1 190 ? 33.525 10.707 -30.574 1.00 63.06 190 TRP A O 1
ATOM 1459 N N . THR A 1 191 ? 33.565 8.855 -29.309 1.00 64.38 191 THR A N 1
ATOM 1460 C CA . THR A 1 191 ? 34.577 8.112 -30.059 1.00 64.38 191 THR A CA 1
ATOM 1461 C C . THR A 1 191 ? 34.202 7.935 -31.529 1.00 64.38 191 THR A C 1
ATOM 1463 O O . THR A 1 191 ? 35.006 8.291 -32.378 1.00 64.38 191 THR A O 1
ATOM 1466 N N . THR A 1 192 ? 32.980 7.508 -31.862 1.00 66.19 192 THR A N 1
ATOM 1467 C CA . THR A 1 192 ? 32.547 7.339 -33.266 1.00 66.19 192 THR A CA 1
ATOM 1468 C C . THR A 1 192 ? 32.382 8.672 -34.002 1.00 66.19 192 THR A C 1
ATOM 1470 O O . THR A 1 192 ? 32.734 8.783 -35.178 1.00 66.19 192 THR A O 1
ATOM 1473 N N . ILE A 1 193 ? 31.923 9.721 -33.308 1.00 71.81 193 ILE A N 1
ATOM 1474 C CA . ILE A 1 193 ? 31.833 11.081 -33.864 1.00 71.81 193 ILE A CA 1
ATOM 1475 C C . ILE A 1 193 ? 33.241 11.653 -34.103 1.00 71.81 193 ILE A C 1
ATOM 1477 O O . ILE A 1 193 ? 33.511 12.218 -35.163 1.00 71.81 193 ILE A O 1
ATOM 1481 N N . ILE A 1 194 ? 34.162 11.481 -33.152 1.00 79.06 194 ILE A N 1
ATOM 1482 C CA . ILE A 1 194 ? 35.555 11.938 -33.247 1.00 79.06 194 ILE A CA 1
ATOM 1483 C C . ILE A 1 194 ? 36.307 11.161 -34.331 1.00 79.06 194 ILE A C 1
ATOM 1485 O O . ILE A 1 194 ? 36.995 11.779 -35.141 1.00 79.06 194 ILE A O 1
ATOM 1489 N N . GLU A 1 195 ? 36.140 9.842 -34.419 1.00 76.88 195 GLU A N 1
ATOM 1490 C CA . GLU A 1 195 ? 36.737 9.029 -35.484 1.00 76.88 195 GLU A CA 1
ATOM 1491 C C . GLU A 1 195 ? 36.230 9.450 -36.868 1.00 76.88 195 GLU A C 1
ATOM 1493 O O . GLU A 1 195 ? 37.033 9.620 -37.790 1.00 76.88 195 GLU A O 1
ATOM 1498 N N . GLY A 1 196 ? 34.931 9.736 -37.008 1.00 72.12 196 GLY A N 1
ATOM 1499 C CA . GLY A 1 196 ? 34.369 10.304 -38.235 1.00 72.12 196 GLY A CA 1
ATOM 1500 C C . GLY A 1 196 ? 34.993 11.655 -38.616 1.00 72.12 196 GLY A C 1
ATOM 1501 O O . GLY A 1 196 ? 35.297 11.890 -39.789 1.00 72.12 196 GLY A O 1
ATOM 1502 N N . MET A 1 197 ? 35.255 12.526 -37.634 1.00 77.81 197 MET A N 1
ATOM 1503 C CA . MET A 1 197 ? 35.916 13.819 -37.864 1.00 77.81 197 MET A CA 1
ATOM 1504 C C . MET A 1 197 ? 37.399 13.679 -38.248 1.00 77.81 197 MET A C 1
ATOM 1506 O O . MET A 1 197 ? 37.882 14.439 -39.090 1.00 77.81 197 MET A O 1
ATOM 1510 N N . VAL A 1 198 ? 38.124 12.708 -37.684 1.00 81.69 198 VAL A N 1
ATOM 1511 C CA . VAL A 1 198 ? 39.548 12.473 -37.991 1.00 81.69 198 VAL A CA 1
ATOM 1512 C C . VAL A 1 198 ? 39.729 11.861 -39.386 1.00 81.69 198 VAL A C 1
ATOM 1514 O O . VAL A 1 198 ? 40.613 12.285 -40.135 1.00 81.69 198 VAL A O 1
ATOM 1517 N N . VAL A 1 199 ? 38.865 10.923 -39.786 1.00 74.44 199 VAL A N 1
ATOM 1518 C CA . VAL A 1 199 ? 38.911 10.294 -41.122 1.00 74.44 199 VAL A CA 1
ATOM 1519 C C . VAL A 1 199 ? 38.516 11.278 -42.233 1.00 74.44 199 VAL A C 1
ATOM 1521 O O . VAL A 1 199 ? 39.035 11.199 -43.347 1.00 74.44 199 VAL A O 1
ATOM 1524 N N . GLY A 1 200 ? 37.651 12.253 -41.942 1.00 66.19 200 GLY A N 1
ATOM 1525 C CA . GLY A 1 200 ? 37.285 13.300 -42.900 1.00 66.19 200 GLY A CA 1
ATOM 1526 C C . GLY A 1 200 ? 38.449 14.218 -43.303 1.00 66.19 200 GLY A C 1
ATOM 1527 O O . GLY A 1 200 ? 38.479 14.698 -44.436 1.00 66.19 200 GLY A O 1
ATOM 1528 N N . GLN A 1 201 ? 39.434 14.440 -42.424 1.00 64.75 201 GLN A N 1
ATOM 1529 C CA . GLN A 1 201 ? 40.541 15.371 -42.695 1.00 64.75 201 GLN A CA 1
ATOM 1530 C C . GLN A 1 201 ? 41.685 14.776 -43.523 1.00 64.75 201 GLN A C 1
ATOM 1532 O O . GLN A 1 201 ? 42.397 15.517 -44.201 1.00 64.75 201 GLN A O 1
ATOM 1537 N N . THR A 1 202 ? 41.863 13.455 -43.532 1.00 62.59 202 THR A N 1
ATOM 1538 C CA . THR A 1 202 ? 42.933 12.808 -44.312 1.00 62.59 202 THR A CA 1
ATOM 1539 C C . THR A 1 202 ? 42.615 12.693 -45.803 1.00 62.59 202 THR A C 1
ATOM 1541 O O . THR A 1 202 ? 43.517 12.436 -46.594 1.00 62.59 202 THR A O 1
ATOM 1544 N N . LYS A 1 203 ? 41.362 12.933 -46.214 1.00 57.62 203 LYS A N 1
ATOM 1545 C CA . LYS A 1 203 ? 40.913 12.823 -47.613 1.00 57.62 203 LYS A CA 1
ATOM 1546 C C . LYS A 1 203 ? 40.928 14.143 -48.400 1.00 57.62 203 LYS A C 1
ATOM 1548 O O . LYS A 1 203 ? 40.525 14.152 -49.558 1.00 57.62 203 LYS A O 1
ATOM 1553 N N . ALA A 1 204 ? 41.366 15.243 -47.783 1.00 59.59 204 ALA A N 1
ATOM 1554 C CA . ALA A 1 204 ? 41.364 16.590 -48.367 1.00 59.59 204 ALA A CA 1
ATOM 1555 C C . ALA A 1 204 ? 42.769 17.124 -48.737 1.00 59.59 204 ALA A C 1
ATOM 1557 O O . ALA A 1 204 ? 42.950 18.338 -48.848 1.00 59.59 204 ALA A O 1
ATOM 1558 N N . ARG A 1 205 ? 43.764 16.245 -48.917 1.00 54.44 205 ARG A N 1
ATOM 1559 C CA . ARG A 1 205 ? 45.109 16.589 -49.407 1.00 54.44 205 ARG A CA 1
ATOM 1560 C C . ARG A 1 205 ? 45.471 15.803 -50.654 1.00 54.44 205 ARG A C 1
ATOM 1562 O O . ARG A 1 205 ? 45.132 14.602 -50.692 1.00 54.44 205 ARG A O 1
#

pLDDT: mean 72.74, std 13.56, range [47.88, 94.69]